Protein AF-A0A9N8ZPU9-F1 (afdb_monomer_lite)

Sequence (206 aa):
MKFFFENTLFAFLILYFRFIKPIKANIEKEVFTSNAVKISETLFKEISEWGEQGGLLTLTPPYTIKRYDRIVPFKHVDELSQDKTGEKEKWYILDDLEEGKTYETRVSYAATSPTTFMLEIMGFEEAANIFEKRRSLEIPQSTLTYGVPRVAFKLVLTLALILGIGYYICVPMFYSSLQKLIKIAEKDKIDRDLNRELNRDKTRIE

Secondary structure (DSSP, 8-state):
-HHHHHHHHHHHHHHHHHH----PPEEEEEEEE-------HHHHHHHHH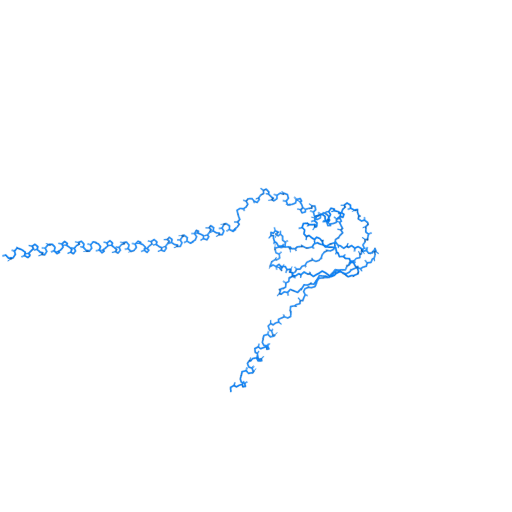HHHTTT-EEE-SS------S--PPPS-GGGGG--SSS-----EEE-SPPTT-EEEEEEEE--SS----------HHHHHHHHHHHHHHHTTTTTT-----HHHHHHHHHHHHHHHHHHHHHHHHHHHHHHHHHHHHHHHHHHHHHHHHHHHHHTTT-

Foldseek 3Di:
DVVVVVVVVVVVVVVVVVPPDPDPWDKDKDKDADADDPDDPVLVVVVVVVCVVPPAEEDEPPDDDDDDPDDDADPDPVCLPDDDDHCQDHHYHYPPHDHGDMHMDMDTDPDPDDGDDDDDDDDSVVVVVVVVVVVVVVVVPVVVPVPPPVVVVVVVVVVVVVVVVCCVPVVVVVVVVVVVVVVVVVVVVVVVVVVVVVVVVVVVVD

Organism: NCBI:txid1117310

Structure (mmCIF, N/CA/C/O backbone):
data_AF-A0A9N8ZPU9-F1
#
_entry.id   AF-A0A9N8ZPU9-F1
#
loop_
_atom_site.group_PDB
_atom_site.id
_atom_site.type_symbol
_atom_site.label_atom_id
_atom_site.label_alt_id
_atom_site.label_comp_id
_atom_site.label_asym_id
_atom_site.label_entity_id
_atom_site.label_seq_id
_atom_site.pdbx_PDB_ins_code
_atom_site.Cartn_x
_atom_site.Cartn_y
_atom_site.Cartn_z
_atom_site.occupancy
_atom_site.B_iso_or_equiv
_atom_site.auth_seq_id
_atom_site.auth_comp_id
_atom_site.auth_asym_id
_atom_site.auth_atom_id
_atom_site.pdbx_PDB_model_num
ATOM 1 N N . MET A 1 1 ? -24.338 -25.833 -40.180 1.00 52.72 1 MET A N 1
ATOM 2 C CA . MET A 1 1 ? -23.316 -24.930 -39.595 1.00 52.72 1 MET A CA 1
ATOM 3 C C . MET A 1 1 ? -23.710 -24.309 -38.255 1.00 52.72 1 MET A C 1
ATOM 5 O O . MET A 1 1 ? -22.829 -24.217 -37.417 1.00 52.72 1 MET A O 1
ATOM 9 N N . LYS A 1 2 ? -24.977 -23.937 -37.989 1.00 58.09 2 LYS A N 1
ATOM 10 C CA . LYS A 1 2 ? -25.377 -23.341 -36.690 1.00 58.09 2 LYS A CA 1
ATOM 11 C C . LYS A 1 2 ? -25.073 -24.214 -35.457 1.00 58.09 2 LYS A C 1
ATOM 13 O O . LYS A 1 2 ? -24.565 -23.704 -34.470 1.00 58.09 2 LYS A O 1
ATOM 18 N N . PHE A 1 3 ? -25.264 -25.531 -35.558 1.00 59.34 3 PHE A N 1
ATOM 19 C CA . PHE A 1 3 ? -25.081 -26.459 -34.431 1.00 59.34 3 PHE A CA 1
ATOM 20 C C . PHE A 1 3 ? -23.631 -26.559 -33.908 1.00 59.34 3 PHE A C 1
ATOM 22 O O . PHE A 1 3 ? -23.402 -26.836 -32.737 1.00 59.34 3 PHE A O 1
ATOM 29 N N . PHE A 1 4 ? -22.629 -26.299 -34.756 1.00 62.59 4 PHE A N 1
ATOM 30 C CA . PHE A 1 4 ? -21.222 -26.322 -34.333 1.00 62.59 4 PHE A CA 1
ATOM 31 C C . PHE A 1 4 ? -20.806 -25.057 -33.565 1.00 62.59 4 PHE A C 1
ATOM 33 O O . PHE A 1 4 ? -19.869 -25.113 -32.769 1.00 62.59 4 PHE A O 1
ATOM 40 N N . PHE A 1 5 ? -21.503 -23.936 -33.774 1.00 64.56 5 PHE A N 1
ATOM 41 C CA . PHE A 1 5 ? -21.175 -22.648 -33.155 1.00 64.56 5 PHE A CA 1
ATOM 42 C C . PHE A 1 5 ? -21.678 -22.550 -31.706 1.00 64.56 5 PHE A C 1
ATOM 44 O O . PHE A 1 5 ? -21.006 -21.989 -30.845 1.00 64.56 5 PHE A O 1
ATOM 51 N N . GLU A 1 6 ? -22.833 -23.149 -31.409 1.00 75.12 6 GLU A N 1
ATOM 52 C CA . GLU A 1 6 ? -23.410 -23.144 -30.056 1.00 75.12 6 GLU A CA 1
ATOM 53 C C . GLU A 1 6 ? -22.591 -24.009 -29.087 1.00 75.12 6 GLU A C 1
ATOM 55 O O . GLU A 1 6 ? -22.269 -23.579 -27.978 1.00 75.12 6 GLU A O 1
ATOM 60 N N . ASN A 1 7 ? -22.150 -25.187 -29.539 1.00 79.00 7 ASN A N 1
ATOM 61 C CA . ASN A 1 7 ? -21.349 -26.098 -28.719 1.00 79.00 7 ASN A CA 1
ATOM 62 C C . ASN A 1 7 ? -19.942 -25.558 -28.432 1.00 79.00 7 ASN A C 1
ATOM 64 O O . ASN A 1 7 ? -19.403 -25.786 -27.350 1.00 79.00 7 ASN A O 1
ATOM 68 N N . THR A 1 8 ? -19.349 -24.817 -29.373 1.00 81.31 8 THR A N 1
ATOM 69 C CA . THR A 1 8 ? -18.037 -24.190 -29.158 1.00 81.31 8 THR A CA 1
ATOM 70 C C . THR A 1 8 ? -18.125 -23.033 -28.168 1.00 81.31 8 THR A C 1
ATOM 72 O O . THR A 1 8 ? -17.319 -22.990 -27.241 1.00 81.31 8 THR A O 1
ATOM 75 N N . LEU A 1 9 ? -19.124 -22.148 -28.279 1.00 83.62 9 LEU A N 1
ATOM 76 C CA . LEU A 1 9 ? -19.329 -21.056 -27.318 1.00 83.62 9 LEU A CA 1
ATOM 77 C C . LEU A 1 9 ? -19.542 -21.586 -25.890 1.00 83.62 9 LEU A C 1
ATOM 79 O O . LEU A 1 9 ? -18.924 -21.095 -24.947 1.00 83.62 9 LEU A O 1
ATOM 83 N N . PHE A 1 10 ? -20.374 -22.619 -25.736 1.00 87.38 10 PHE A N 1
ATOM 84 C CA . PHE A 1 10 ? -20.637 -23.236 -24.437 1.00 87.38 10 PHE A CA 1
ATOM 85 C C . PHE A 1 10 ? -19.382 -23.891 -23.842 1.00 87.38 10 PHE A C 1
ATOM 87 O O . PHE A 1 10 ? -19.093 -23.710 -22.657 1.00 87.38 10 PHE A O 1
ATOM 94 N N . ALA A 1 11 ? -18.580 -24.577 -24.665 1.00 89.50 11 ALA A N 1
ATOM 95 C CA . ALA A 1 11 ? -17.300 -25.137 -24.236 1.00 89.50 11 ALA A CA 1
ATOM 96 C C . ALA A 1 11 ? -16.311 -24.046 -23.789 1.00 89.50 11 ALA A C 1
ATOM 98 O O . ALA A 1 11 ? -15.682 -24.197 -22.742 1.00 89.50 11 ALA A O 1
ATOM 99 N N . PHE A 1 12 ? -16.214 -22.928 -24.519 1.00 88.50 12 PHE A N 1
ATOM 100 C CA . PHE A 1 12 ? -15.395 -21.776 -24.121 1.00 88.50 12 PHE A CA 1
ATOM 101 C C . PHE A 1 12 ? -15.876 -21.144 -22.814 1.00 88.50 12 PHE A C 1
ATOM 103 O O . PHE A 1 12 ? -15.049 -20.808 -21.971 1.00 88.50 12 PHE A O 1
ATOM 110 N N . LEU A 1 13 ? -17.190 -21.024 -22.612 1.00 88.69 13 LEU A N 1
ATOM 111 C CA . LEU A 1 13 ? -17.772 -20.482 -21.385 1.00 88.69 13 LEU A CA 1
ATOM 112 C C . LEU A 1 13 ? -17.451 -21.373 -20.172 1.00 88.69 13 LEU A C 1
ATOM 114 O O . LEU A 1 13 ? -16.999 -20.877 -19.142 1.00 88.69 13 LEU A O 1
ATOM 118 N N . ILE A 1 14 ? -17.611 -22.695 -20.304 1.00 88.12 14 ILE A N 1
ATOM 119 C CA . ILE A 1 14 ? -17.236 -23.661 -19.258 1.00 88.12 14 ILE A CA 1
ATOM 120 C C . ILE A 1 14 ? -15.735 -23.587 -18.965 1.00 88.12 14 ILE A C 1
ATOM 122 O O . ILE A 1 14 ? -15.333 -23.594 -17.799 1.00 88.12 14 ILE A O 1
ATOM 126 N N . LEU A 1 15 ? -14.902 -23.511 -20.007 1.00 87.56 15 LEU A N 1
ATOM 127 C CA . LEU A 1 15 ? -13.454 -23.395 -19.856 1.00 87.56 15 LEU A CA 1
ATOM 128 C C . LEU A 1 15 ? -13.088 -22.090 -19.129 1.00 87.56 15 LEU A C 1
ATOM 130 O O . LEU A 1 15 ? -12.295 -22.119 -18.194 1.00 87.56 15 LEU A O 1
ATOM 134 N N . TYR A 1 16 ? -13.722 -20.973 -19.495 1.00 85.00 16 TYR A N 1
ATOM 135 C CA . TYR A 1 16 ? -13.557 -19.669 -18.853 1.00 85.00 16 TYR A CA 1
ATOM 136 C C . TYR A 1 16 ? -13.915 -19.720 -17.363 1.00 85.00 16 TYR A C 1
ATOM 138 O O . TYR A 1 16 ? -13.091 -19.342 -16.533 1.00 85.00 16 TYR A O 1
ATOM 146 N N . PHE A 1 17 ? -15.072 -20.285 -16.996 1.00 83.38 17 PHE A N 1
ATOM 147 C CA . PHE A 1 17 ? -15.458 -20.446 -15.589 1.00 83.38 17 PHE A CA 1
ATOM 148 C C . PHE A 1 17 ? -14.511 -21.361 -14.803 1.00 83.38 17 PHE A C 1
ATOM 150 O O . PHE A 1 17 ? -14.292 -21.120 -13.618 1.00 83.38 17 PHE A O 1
ATOM 157 N N . ARG A 1 18 ? -13.884 -22.361 -15.441 1.00 82.44 18 ARG A N 1
ATOM 158 C CA . ARG A 1 18 ? -12.837 -23.178 -14.796 1.00 82.44 18 ARG A CA 1
ATOM 159 C C . ARG A 1 18 ? -11.553 -22.399 -14.502 1.00 82.44 18 ARG A C 1
ATOM 161 O O . ARG A 1 18 ? -10.827 -22.781 -13.586 1.00 82.44 18 ARG A O 1
ATOM 168 N N . PHE A 1 19 ? -11.274 -21.325 -15.242 1.00 77.88 19 PHE A N 1
ATOM 169 C CA . PHE A 1 19 ? -10.133 -20.442 -14.977 1.00 77.88 19 PHE A CA 1
ATOM 170 C C . PHE A 1 19 ? -10.432 -19.353 -13.943 1.00 77.88 19 PHE A C 1
ATOM 172 O O . PHE A 1 19 ? -9.492 -18.822 -13.348 1.00 77.88 19 PHE A O 1
ATOM 179 N N . ILE A 1 20 ? -11.706 -19.056 -13.665 1.00 77.62 20 ILE A N 1
ATOM 180 C CA . ILE A 1 20 ? -12.089 -18.194 -12.543 1.00 77.62 20 ILE A CA 1
ATOM 181 C C . ILE A 1 20 ? -11.906 -18.992 -11.251 1.00 77.62 20 ILE A C 1
ATOM 183 O O . ILE A 1 20 ? -12.819 -19.649 -10.753 1.00 77.62 20 ILE A O 1
ATOM 187 N N . LYS A 1 21 ? -10.700 -18.943 -10.683 1.00 71.50 21 LYS A N 1
ATOM 188 C CA . LYS A 1 21 ? -10.506 -19.396 -9.306 1.00 71.50 21 LYS A CA 1
ATOM 189 C C . LYS A 1 21 ? -11.290 -18.450 -8.391 1.00 71.50 21 LYS A C 1
ATOM 191 O O . LYS A 1 21 ? -11.101 -17.239 -8.515 1.00 71.50 21 LYS A O 1
ATOM 196 N N . PRO A 1 22 ? -12.147 -18.955 -7.484 1.00 67.81 22 PRO A N 1
ATOM 197 C CA . PRO A 1 22 ? -12.789 -18.100 -6.501 1.00 67.81 22 PRO A CA 1
ATOM 198 C C . PRO A 1 22 ? -11.690 -17.417 -5.690 1.00 67.81 22 PRO A C 1
ATOM 200 O O . PRO A 1 22 ? -10.909 -18.075 -4.998 1.00 67.81 22 PRO A O 1
ATOM 203 N N . ILE A 1 23 ? -11.597 -16.096 -5.821 1.00 66.12 23 ILE A N 1
ATOM 204 C CA . ILE A 1 23 ? -10.687 -15.308 -5.005 1.00 66.12 23 ILE A CA 1
ATOM 205 C C . ILE A 1 23 ? -11.358 -15.214 -3.641 1.00 66.12 23 ILE A C 1
ATOM 207 O O . ILE A 1 23 ? -12.432 -14.625 -3.510 1.00 66.12 23 ILE A O 1
ATOM 211 N N . LYS A 1 24 ? -10.775 -15.868 -2.632 1.00 66.31 24 LYS A N 1
ATOM 212 C CA . LYS A 1 24 ? -11.247 -15.703 -1.259 1.00 66.31 24 LYS A CA 1
ATOM 213 C C . LYS A 1 24 ? -11.080 -14.231 -0.897 1.00 66.31 24 LYS A C 1
ATOM 215 O O . LYS A 1 24 ? -9.996 -13.681 -1.072 1.00 66.31 24 LYS A O 1
ATOM 220 N N . ALA A 1 25 ? -12.152 -13.605 -0.416 1.00 69.19 25 ALA A N 1
ATOM 221 C CA . ALA A 1 25 ? -12.027 -12.314 0.235 1.00 69.19 25 ALA A CA 1
ATOM 222 C C . ALA A 1 25 ? -11.066 -12.495 1.411 1.00 69.19 25 ALA A C 1
ATOM 224 O O . ALA A 1 25 ? -11.255 -13.397 2.232 1.00 69.19 25 ALA A O 1
ATOM 225 N N . ASN A 1 26 ? -10.025 -11.673 1.460 1.00 71.94 26 ASN A N 1
ATOM 226 C CA . ASN A 1 26 ? -9.135 -11.680 2.602 1.00 71.94 26 ASN A CA 1
ATOM 227 C C . ASN A 1 26 ? -9.860 -10.944 3.727 1.00 71.94 26 ASN A C 1
ATOM 229 O O . ASN A 1 26 ? -10.263 -9.786 3.575 1.00 71.94 26 ASN A O 1
ATOM 233 N N . ILE A 1 27 ? -10.101 -11.679 4.807 1.00 82.38 27 ILE A N 1
ATOM 234 C CA . ILE A 1 27 ? -10.764 -11.200 6.010 1.00 82.38 27 ILE A CA 1
ATOM 235 C C . ILE A 1 27 ? -9.798 -11.455 7.153 1.00 82.38 27 ILE A C 1
ATOM 237 O O . ILE A 1 27 ? -9.390 -12.597 7.366 1.00 82.38 27 ILE A O 1
ATOM 241 N N . GLU A 1 28 ? -9.475 -10.400 7.883 1.00 84.94 28 GLU A N 1
ATOM 242 C CA . GLU A 1 28 ? -8.788 -10.497 9.162 1.00 84.94 28 GLU A CA 1
ATOM 243 C C . GLU A 1 28 ? -9.748 -10.064 10.256 1.00 84.94 28 GLU A C 1
ATOM 245 O O . GLU A 1 28 ? -10.614 -9.199 10.064 1.00 84.94 28 GLU A O 1
ATOM 250 N N . LYS A 1 29 ? -9.635 -10.748 11.384 1.00 91.06 29 LYS A N 1
ATOM 251 C CA . LYS A 1 29 ? -10.535 -10.609 12.511 1.00 91.06 29 LYS A CA 1
ATOM 252 C C . LYS A 1 29 ? -9.704 -10.622 13.775 1.00 91.06 29 LYS A C 1
ATOM 254 O O . LYS A 1 29 ? -8.945 -11.563 13.993 1.00 91.06 29 LYS A O 1
ATOM 259 N N . GLU A 1 30 ? -9.972 -9.653 14.632 1.00 91.38 30 GLU A N 1
ATOM 260 C CA . GLU A 1 30 ? -9.407 -9.582 15.967 1.00 91.38 30 GLU A CA 1
ATOM 261 C C . GLU A 1 30 ? -10.528 -9.367 16.984 1.00 91.38 30 GLU A C 1
ATOM 263 O O . GLU A 1 30 ? -11.489 -8.632 16.739 1.00 91.38 30 GLU A O 1
ATOM 268 N N . VAL A 1 31 ? -10.444 -10.076 18.106 1.00 93.50 31 VAL A N 1
ATOM 269 C CA . VAL A 1 31 ? -11.403 -9.980 19.208 1.00 93.50 31 VAL A CA 1
ATOM 270 C C . VAL A 1 31 ? -10.626 -9.539 20.429 1.00 93.50 31 VAL A C 1
ATOM 272 O O . VAL A 1 31 ? -9.659 -10.194 20.810 1.00 93.50 31 VAL A O 1
ATOM 275 N N . PHE A 1 32 ? -11.062 -8.452 21.048 1.00 92.88 32 PHE A N 1
ATOM 276 C CA . PHE A 1 32 ? -10.376 -7.848 22.181 1.00 92.88 32 PHE A CA 1
ATOM 277 C C . PHE A 1 32 ? -11.387 -7.447 23.251 1.00 92.88 32 PHE A C 1
ATOM 279 O O . PHE A 1 32 ? -12.573 -7.256 22.977 1.00 92.88 32 PHE A O 1
ATOM 286 N N . THR A 1 33 ? -10.926 -7.346 24.493 1.00 93.31 33 THR A N 1
ATOM 287 C CA . THR A 1 33 ? -11.750 -6.868 25.609 1.00 93.31 33 THR A CA 1
ATOM 288 C C . THR A 1 33 ? -11.298 -5.467 25.974 1.00 93.31 33 THR A C 1
ATOM 290 O O . THR A 1 33 ? -10.106 -5.241 26.173 1.00 93.31 33 THR A O 1
ATOM 293 N N . SER A 1 34 ? -12.241 -4.529 26.029 1.00 91.00 34 SER A N 1
ATOM 294 C CA . SER A 1 34 ? -11.946 -3.144 26.375 1.00 91.00 34 SER A CA 1
ATOM 295 C C . SER A 1 34 ? -11.532 -3.046 27.836 1.00 91.00 34 SER A C 1
ATOM 297 O O . SER A 1 34 ? -12.273 -3.445 28.739 1.00 91.00 34 SER A O 1
ATOM 299 N N . ASN A 1 35 ? -10.353 -2.477 28.055 1.00 87.06 35 ASN A N 1
ATOM 300 C CA . ASN A 1 35 ? -9.932 -1.978 29.349 1.00 87.06 35 ASN A CA 1
ATOM 301 C C . ASN A 1 35 ? -10.053 -0.455 29.272 1.00 87.06 35 ASN A C 1
ATOM 303 O O . ASN A 1 35 ? -9.181 0.203 28.703 1.00 87.06 35 ASN A O 1
ATOM 307 N N . ALA A 1 36 ? -11.189 0.087 29.719 1.00 73.38 36 ALA A N 1
ATOM 308 C CA . ALA A 1 36 ? -11.498 1.505 29.577 1.00 73.38 36 ALA A CA 1
ATOM 309 C C . ALA A 1 36 ? -10.632 2.319 30.545 1.00 73.38 36 ALA A C 1
ATOM 311 O O . ALA A 1 36 ? -11.038 2.684 31.646 1.00 73.38 36 ALA A O 1
ATOM 312 N N . VAL A 1 37 ? -9.402 2.599 30.133 1.00 77.12 37 VAL A N 1
ATOM 313 C CA . VAL A 1 37 ? -8.528 3.520 30.847 1.00 77.12 37 VAL A CA 1
ATOM 314 C C . VAL A 1 37 ? -8.936 4.932 30.447 1.00 77.12 37 VAL A C 1
ATOM 316 O O . VAL A 1 37 ? -9.002 5.253 29.262 1.00 77.12 37 VAL A O 1
ATOM 319 N N . LYS A 1 38 ? -9.217 5.794 31.430 1.00 77.38 38 LYS A N 1
ATOM 320 C CA . LYS A 1 38 ? -9.416 7.224 31.167 1.00 77.38 38 LYS A CA 1
ATOM 321 C C . LYS A 1 38 ? -8.120 7.801 30.607 1.00 77.38 38 LYS A C 1
ATOM 323 O O . LYS A 1 38 ? -7.139 7.942 31.332 1.00 77.38 38 LYS A O 1
ATOM 328 N N . ILE A 1 39 ? -8.133 8.127 29.323 1.00 80.88 39 ILE A N 1
ATOM 329 C CA . ILE A 1 39 ? -7.003 8.753 28.640 1.00 80.88 39 ILE A CA 1
ATOM 330 C C . ILE A 1 39 ? -6.996 10.241 28.989 1.00 80.88 39 ILE A C 1
ATOM 332 O O . ILE A 1 39 ? -8.047 10.880 29.060 1.00 80.88 39 ILE A O 1
ATOM 336 N N . SER A 1 40 ? -5.807 10.799 29.219 1.00 83.19 40 SER A N 1
ATOM 337 C CA . SER A 1 40 ? -5.654 12.246 29.373 1.00 83.19 40 SER A CA 1
ATOM 338 C C . SER A 1 40 ? -6.068 12.953 28.080 1.00 83.19 40 SER A C 1
ATOM 340 O O . SER A 1 40 ? -5.600 12.581 27.003 1.00 83.19 40 SER A O 1
ATOM 342 N N . GLU A 1 41 ? -6.865 14.019 28.178 1.00 84.00 41 GLU A N 1
ATOM 343 C CA . GLU A 1 41 ? -7.248 14.854 27.025 1.00 84.00 41 GLU A CA 1
ATOM 344 C C . GLU A 1 41 ? -6.026 15.337 26.226 1.00 84.00 41 GLU A C 1
ATOM 346 O O . GLU A 1 41 ? -6.087 15.481 25.007 1.00 84.00 41 GLU A O 1
ATOM 351 N N . THR A 1 42 ? -4.886 15.529 26.898 1.00 85.06 42 THR A N 1
ATOM 352 C CA . THR A 1 42 ? -3.624 15.930 26.263 1.00 85.06 42 THR A CA 1
ATOM 353 C C . THR A 1 42 ? -3.085 14.870 25.303 1.00 85.06 42 THR A C 1
ATOM 355 O O . THR A 1 42 ? -2.705 15.214 24.189 1.00 85.06 42 THR A O 1
ATOM 358 N N . LEU A 1 43 ? -3.097 13.592 25.703 1.00 80.88 43 LEU A N 1
ATOM 359 C CA . LEU A 1 43 ? -2.632 12.471 24.875 1.00 80.88 43 LEU A CA 1
ATOM 360 C C . LEU A 1 43 ? -3.558 12.255 23.681 1.00 80.88 43 LEU A C 1
ATOM 362 O O . LEU A 1 43 ? -3.103 12.027 22.564 1.00 80.88 43 LEU A O 1
ATOM 366 N N . PHE A 1 44 ? -4.867 12.373 23.909 1.00 82.44 44 PHE A N 1
ATOM 367 C CA . PHE A 1 44 ? -5.844 12.291 22.831 1.00 82.44 44 PHE A CA 1
ATOM 368 C C . PHE A 1 44 ? -5.643 13.409 21.798 1.00 82.44 44 PHE A C 1
ATOM 370 O O . PHE A 1 44 ? -5.654 13.154 20.591 1.00 82.44 44 PHE A O 1
ATOM 377 N N . LYS A 1 45 ? -5.411 14.647 22.253 1.00 83.44 45 LYS A N 1
ATOM 378 C CA . LYS A 1 45 ? -5.141 15.784 21.365 1.00 83.44 45 LYS A CA 1
ATOM 379 C C . LYS A 1 45 ? -3.847 15.594 20.575 1.00 83.44 45 LYS A C 1
ATOM 381 O O . LYS A 1 45 ? -3.828 15.836 19.378 1.00 83.44 45 LYS A O 1
ATOM 386 N N . GLU A 1 46 ? -2.796 15.103 21.219 1.00 82.06 46 GLU A N 1
ATOM 387 C CA . GLU A 1 46 ? -1.513 14.843 20.565 1.00 82.06 46 GLU A CA 1
ATOM 388 C C . GLU A 1 46 ? -1.632 13.768 19.468 1.00 82.06 46 GLU A C 1
ATOM 390 O O . GLU A 1 46 ? -1.208 13.991 18.334 1.00 82.06 46 GLU A O 1
ATOM 395 N N . ILE A 1 47 ? -2.307 12.651 19.751 1.00 79.12 47 ILE A N 1
ATOM 396 C CA . ILE A 1 47 ? -2.519 11.574 18.770 1.00 79.12 47 ILE A CA 1
ATOM 397 C C . ILE A 1 47 ? -3.461 12.008 17.640 1.00 79.12 47 ILE A C 1
ATOM 399 O O . ILE A 1 47 ? -3.244 11.652 16.479 1.00 79.12 47 ILE A O 1
ATOM 403 N N . SER A 1 48 ? -4.501 12.786 17.948 1.00 77.88 48 SER A N 1
ATOM 404 C CA . SER A 1 48 ? -5.412 13.304 16.918 1.00 77.88 48 SER A CA 1
ATOM 405 C C . SER A 1 48 ? -4.722 14.306 15.991 1.00 77.88 48 SER A C 1
ATOM 407 O O . SER A 1 48 ? -4.893 14.195 14.779 1.00 77.88 48 SER A O 1
ATOM 409 N N . GLU A 1 49 ? -3.871 15.195 16.515 1.00 79.88 49 GLU A N 1
ATOM 410 C CA . GLU A 1 49 ? -3.047 16.111 15.710 1.00 79.88 49 GLU A CA 1
ATOM 411 C C . GLU A 1 49 ? -2.091 15.353 14.774 1.00 79.88 49 GLU A C 1
ATOM 413 O O . GLU A 1 49 ? -1.932 15.731 13.612 1.00 79.88 49 GLU A O 1
ATOM 418 N N . TRP A 1 50 ? -1.494 14.245 15.228 1.00 71.25 50 TRP A N 1
ATOM 419 C CA . TRP A 1 50 ? -0.686 13.376 14.356 1.00 71.25 50 TRP A CA 1
ATOM 420 C C . TRP A 1 50 ? -1.525 12.748 13.248 1.00 71.25 50 TRP A C 1
ATOM 422 O O . TRP A 1 50 ? -1.096 12.615 12.100 1.00 71.25 50 TRP A O 1
ATOM 432 N N . GLY A 1 51 ? -2.754 12.399 13.602 1.00 64.12 51 GLY A N 1
ATOM 433 C CA . GLY A 1 51 ? -3.745 11.854 12.710 1.00 64.12 51 GLY A CA 1
ATOM 434 C C . GLY A 1 51 ? -4.246 12.805 11.629 1.00 64.12 51 GLY A C 1
ATOM 435 O O . GLY A 1 51 ? -4.620 12.334 10.556 1.00 64.12 51 GLY A O 1
ATOM 436 N N . GLU A 1 52 ? -4.236 14.121 11.846 1.00 59.12 52 GLU A N 1
ATOM 437 C CA . GLU A 1 52 ? -4.726 15.103 10.865 1.00 59.12 52 GLU A CA 1
ATOM 438 C C . GLU A 1 52 ? -3.879 15.160 9.587 1.00 59.12 52 GLU A C 1
ATOM 440 O O . GLU A 1 52 ? -4.400 15.495 8.523 1.00 59.12 52 GLU A O 1
ATOM 445 N N . GLN A 1 53 ? -2.612 14.735 9.634 1.00 60.31 53 GLN A N 1
ATOM 446 C CA . GLN A 1 53 ? -1.791 14.607 8.424 1.00 60.31 53 GLN A CA 1
ATOM 447 C C . GLN A 1 53 ? -2.258 13.461 7.501 1.00 60.31 53 GLN A C 1
ATOM 449 O O . GLN A 1 53 ? -1.924 13.463 6.317 1.00 60.31 53 GLN A O 1
ATOM 454 N N . GLY A 1 54 ? -3.067 12.517 8.009 1.00 59.59 54 GLY A N 1
ATOM 455 C CA . GLY A 1 54 ? -3.618 11.374 7.265 1.00 59.59 54 GLY A CA 1
ATOM 456 C C . GLY A 1 54 ? -5.135 11.160 7.394 1.00 59.59 54 GLY A C 1
ATOM 457 O O . GLY A 1 54 ? -5.651 10.182 6.856 1.00 59.59 54 GLY A O 1
ATOM 458 N N . GLY A 1 55 ? -5.856 12.045 8.090 1.00 64.00 55 GLY A N 1
ATOM 459 C CA . GLY A 1 55 ? -7.295 11.933 8.345 1.00 64.00 55 GLY A CA 1
ATOM 460 C C . GLY A 1 55 ? -7.672 10.740 9.227 1.00 64.00 55 GLY A C 1
ATOM 461 O O . GLY A 1 55 ? -8.394 9.849 8.774 1.00 64.00 55 GLY A O 1
ATOM 462 N N . LEU A 1 56 ? -7.193 10.710 10.476 1.00 77.75 56 LEU A N 1
ATOM 463 C CA . LEU A 1 56 ? -7.575 9.689 11.460 1.00 77.75 56 LEU A CA 1
ATOM 464 C C . LEU A 1 56 ? -9.101 9.592 11.584 1.00 77.75 56 LEU A C 1
ATOM 466 O O . LEU A 1 56 ? -9.794 10.596 11.755 1.00 77.75 56 LEU A O 1
ATOM 470 N N . LEU A 1 57 ? -9.630 8.373 11.516 1.00 84.62 57 LEU A N 1
ATOM 471 C CA . LEU A 1 57 ? -11.064 8.135 11.636 1.00 84.62 57 LEU A CA 1
ATOM 472 C C . LEU A 1 57 ? -11.382 7.474 12.970 1.00 84.62 57 LEU A C 1
ATOM 474 O O . LEU A 1 57 ? -10.769 6.476 13.344 1.00 84.62 57 LEU A O 1
ATOM 478 N N . THR A 1 58 ? -12.408 7.990 13.636 1.00 85.62 58 THR A N 1
ATOM 479 C CA . THR A 1 58 ? -12.975 7.363 14.827 1.00 85.62 58 THR A CA 1
ATOM 480 C C . THR A 1 58 ? -13.982 6.280 14.433 1.00 85.62 58 THR A C 1
ATOM 482 O O . THR A 1 58 ? -14.812 6.471 13.531 1.00 85.62 58 THR A O 1
ATOM 485 N N . LEU A 1 59 ? -13.897 5.131 15.097 1.00 87.06 59 LEU A N 1
ATOM 486 C CA . LEU A 1 59 ? -14.831 4.017 15.024 1.00 87.06 59 LEU A CA 1
ATOM 487 C C . LEU A 1 59 ? -15.553 3.918 16.366 1.00 87.06 59 LEU A C 1
ATOM 489 O O . LEU A 1 59 ? -14.922 3.670 17.391 1.00 87.06 59 LEU A O 1
ATOM 493 N N . THR A 1 60 ? -16.873 4.086 16.345 1.00 87.38 60 THR A N 1
ATOM 494 C CA . THR A 1 60 ? -17.717 3.968 17.536 1.00 87.38 60 THR A CA 1
ATOM 495 C C . THR A 1 60 ? -18.541 2.670 17.488 1.00 87.38 60 THR A C 1
ATOM 497 O O . THR A 1 60 ? -19.055 2.289 16.424 1.00 87.38 60 THR A O 1
ATOM 500 N N . PRO A 1 61 ? -18.650 1.924 18.600 1.00 84.19 61 PRO A N 1
ATOM 501 C CA . PRO A 1 61 ? -19.545 0.776 18.711 1.00 84.19 61 PRO A CA 1
ATOM 502 C C . PRO A 1 61 ? -21.026 1.217 18.682 1.00 84.19 61 PRO A C 1
ATOM 504 O O . PRO A 1 61 ? -21.326 2.398 18.846 1.00 84.19 61 PRO A O 1
ATOM 507 N N . PRO A 1 62 ? -21.990 0.296 18.461 1.00 74.81 62 PRO A N 1
ATOM 508 C CA . PRO A 1 62 ? -21.836 -1.158 18.327 1.00 74.81 62 PRO A CA 1
ATOM 509 C C . PRO A 1 62 ? -21.360 -1.621 16.942 1.00 74.81 62 PRO A C 1
ATOM 511 O O . PRO A 1 62 ? -20.890 -2.749 16.805 1.00 74.81 62 PRO A O 1
ATOM 514 N N . TYR A 1 63 ? -21.471 -0.777 15.913 1.00 74.56 63 TYR A N 1
ATOM 515 C CA . TYR A 1 63 ? -20.997 -1.086 14.564 1.00 74.56 63 TYR A CA 1
ATOM 516 C C . TYR A 1 63 ? -20.711 0.195 13.778 1.00 74.56 63 TYR A C 1
ATOM 518 O O . TYR A 1 63 ? -21.626 0.923 13.401 1.00 74.56 63 TYR A O 1
ATOM 526 N N . THR A 1 64 ? -19.438 0.406 13.446 1.00 79.19 64 THR A N 1
ATOM 527 C CA . THR A 1 64 ? -19.009 1.391 12.451 1.00 79.19 64 THR A CA 1
ATOM 528 C C . THR A 1 64 ? -18.397 0.660 11.263 1.00 79.19 64 THR A C 1
ATOM 530 O O . THR A 1 64 ? -17.440 -0.095 11.412 1.00 79.19 64 THR A O 1
ATOM 533 N N . ILE A 1 65 ? -18.938 0.891 10.064 1.00 79.44 65 ILE A N 1
ATOM 534 C CA . ILE A 1 65 ? -18.392 0.346 8.817 1.00 79.44 65 ILE A CA 1
ATOM 535 C C . ILE A 1 65 ? -17.729 1.487 8.052 1.00 79.44 65 ILE A C 1
ATOM 537 O O . ILE A 1 65 ? -18.391 2.449 7.660 1.00 79.44 65 ILE A O 1
ATOM 541 N N . LYS A 1 66 ? -16.423 1.366 7.805 1.00 79.31 66 LYS A N 1
ATOM 542 C CA . LYS A 1 66 ? -15.688 2.261 6.906 1.00 79.31 66 LYS A CA 1
ATOM 543 C C . LYS A 1 66 ? -15.353 1.518 5.621 1.00 79.31 66 LYS A C 1
ATOM 545 O O . LYS A 1 66 ? -14.777 0.433 5.648 1.00 79.31 66 LYS A O 1
ATOM 550 N N . ARG A 1 67 ? -15.748 2.104 4.490 1.00 74.81 67 ARG A N 1
ATOM 551 C CA . ARG A 1 67 ? -15.477 1.565 3.158 1.00 74.81 67 ARG A CA 1
ATOM 552 C C . ARG A 1 67 ? -14.383 2.389 2.502 1.00 74.81 67 ARG A C 1
ATOM 554 O O . ARG A 1 67 ? -14.489 3.608 2.439 1.00 74.81 67 ARG A O 1
ATOM 561 N N . TYR A 1 68 ? -13.369 1.702 1.994 1.00 68.19 68 TYR A N 1
ATOM 562 C CA . TYR A 1 68 ? -12.311 2.312 1.203 1.00 68.19 68 TYR A CA 1
ATOM 563 C C . TYR A 1 68 ? -12.534 2.025 -0.270 1.00 68.19 68 TYR A C 1
ATOM 565 O O . TYR A 1 68 ? -12.757 0.876 -0.654 1.00 68.19 68 TYR A O 1
ATOM 573 N N . ASP A 1 69 ? -12.420 3.068 -1.088 1.00 58.78 69 ASP A N 1
ATOM 574 C CA . ASP A 1 69 ? -12.535 2.943 -2.541 1.00 58.78 69 ASP A CA 1
ATOM 575 C C . ASP A 1 69 ? -11.288 2.298 -3.158 1.00 58.78 69 ASP A C 1
ATOM 577 O O . ASP A 1 69 ? -11.353 1.729 -4.248 1.00 58.78 69 ASP A O 1
ATOM 581 N N . ARG A 1 70 ? -10.141 2.353 -2.462 1.00 60.56 70 ARG A N 1
ATOM 582 C CA . ARG A 1 70 ? -8.879 1.804 -2.961 1.00 60.56 70 ARG A CA 1
ATOM 583 C C . ARG A 1 70 ? -7.941 1.386 -1.831 1.00 60.56 70 ARG A C 1
ATOM 585 O O . ARG A 1 70 ? -7.537 2.219 -1.027 1.00 60.56 70 ARG A O 1
ATOM 592 N N . ILE A 1 71 ? -7.541 0.115 -1.825 1.00 60.56 71 ILE A N 1
ATOM 593 C CA . ILE A 1 71 ? -6.387 -0.381 -1.061 1.00 60.56 71 ILE A CA 1
ATOM 594 C C . ILE A 1 71 ? -5.378 -0.897 -2.086 1.00 60.56 71 ILE A C 1
ATOM 596 O O . ILE A 1 71 ? -5.709 -1.733 -2.931 1.00 60.56 71 ILE A O 1
ATOM 600 N N . VAL A 1 72 ? -4.166 -0.342 -2.084 1.00 57.97 72 VAL A N 1
ATOM 601 C CA . VAL A 1 72 ? -3.118 -0.752 -3.025 1.00 57.97 72 VAL A CA 1
ATOM 602 C C . VAL A 1 72 ? -2.456 -2.016 -2.469 1.00 57.97 72 VAL A C 1
ATOM 604 O O . VAL A 1 72 ? -1.884 -1.954 -1.385 1.00 57.97 72 VAL A O 1
ATOM 607 N N . PRO A 1 73 ? -2.543 -3.169 -3.157 1.00 56.19 73 PRO A N 1
ATOM 608 C CA . PRO A 1 73 ? -1.955 -4.407 -2.661 1.00 56.19 73 PRO A CA 1
ATOM 609 C C . PRO A 1 73 ? -0.422 -4.339 -2.666 1.00 56.19 73 PRO A C 1
ATOM 611 O O . PRO A 1 73 ? 0.176 -3.787 -3.594 1.00 56.19 73 PRO A O 1
ATOM 614 N N . PHE A 1 74 ? 0.209 -4.941 -1.655 1.00 54.84 74 PHE A N 1
ATOM 615 C CA . PHE A 1 74 ? 1.659 -5.140 -1.607 1.00 54.84 74 PHE A CA 1
ATOM 616 C C . PHE A 1 74 ? 2.100 -6.082 -2.734 1.00 54.84 74 PHE A C 1
ATOM 618 O O . PHE A 1 74 ? 1.465 -7.117 -2.953 1.00 54.84 74 PHE A O 1
ATOM 625 N N . LYS A 1 75 ? 3.181 -5.751 -3.454 1.00 55.56 75 LYS A N 1
ATOM 626 C CA . LYS A 1 75 ? 3.733 -6.650 -4.482 1.00 55.56 75 LYS A CA 1
ATOM 627 C C . LYS A 1 75 ? 4.751 -7.623 -3.897 1.00 55.56 75 LYS A C 1
ATOM 629 O O . LYS A 1 75 ? 4.826 -8.755 -4.371 1.00 55.56 75 LYS A O 1
ATOM 634 N N . HIS A 1 76 ? 5.482 -7.217 -2.857 1.00 57.66 76 HIS A N 1
ATOM 635 C CA . HIS A 1 76 ? 6.484 -8.046 -2.183 1.00 57.66 76 HIS A CA 1
ATOM 636 C C . HIS A 1 76 ? 6.495 -7.827 -0.663 1.00 57.66 76 HIS A C 1
ATOM 638 O O . HIS A 1 76 ? 6.248 -6.722 -0.191 1.00 57.66 76 HIS A O 1
ATOM 644 N N . VAL A 1 77 ? 6.816 -8.878 0.104 1.00 55.38 77 VAL A N 1
ATOM 645 C CA . VAL A 1 77 ? 6.901 -8.839 1.582 1.00 55.38 77 VAL A CA 1
ATOM 646 C C . VAL A 1 77 ? 7.969 -7.843 2.050 1.00 55.38 77 VAL A C 1
ATOM 648 O O . VAL A 1 77 ? 7.755 -7.100 3.000 1.00 55.38 77 VAL A O 1
ATOM 651 N N . ASP A 1 78 ? 9.077 -7.729 1.320 1.00 55.69 78 ASP A N 1
ATOM 652 C CA . ASP A 1 78 ? 10.174 -6.812 1.660 1.00 55.69 78 ASP A CA 1
ATOM 653 C C . ASP A 1 78 ? 9.783 -5.323 1.528 1.00 55.69 78 ASP A C 1
ATOM 655 O O . ASP A 1 78 ? 10.442 -4.441 2.085 1.00 55.69 78 ASP A O 1
ATOM 659 N N . GLU A 1 79 ? 8.672 -5.023 0.841 1.00 53.75 79 GLU A N 1
ATOM 660 C CA . GLU A 1 79 ? 8.126 -3.667 0.715 1.00 53.75 79 GLU A CA 1
ATOM 661 C C . GLU A 1 79 ? 7.426 -3.182 1.994 1.00 53.75 79 GLU A C 1
ATOM 663 O O . GLU A 1 79 ? 7.093 -1.998 2.064 1.00 53.75 79 GLU A O 1
ATOM 668 N N . LEU A 1 80 ? 7.248 -4.025 3.020 1.00 54.84 80 LEU A N 1
ATOM 669 C CA . LEU A 1 80 ? 6.731 -3.620 4.338 1.00 54.84 80 LEU A CA 1
ATOM 670 C C . LEU A 1 80 ? 7.581 -2.519 5.004 1.00 54.84 80 LEU A C 1
ATOM 672 O O . LEU A 1 80 ? 7.076 -1.782 5.840 1.00 54.84 80 LEU A O 1
ATOM 676 N N . SER A 1 81 ? 8.853 -2.373 4.615 1.00 53.19 81 SER A N 1
ATOM 677 C CA . SER A 1 81 ? 9.836 -1.540 5.329 1.00 53.19 81 SER A CA 1
ATOM 678 C C . SER A 1 81 ? 10.228 -0.216 4.655 1.00 53.19 81 SER A C 1
ATOM 680 O O . SER A 1 81 ? 10.963 0.568 5.253 1.00 53.19 81 SER A O 1
ATOM 682 N N . GLN A 1 82 ? 9.780 0.069 3.425 1.00 48.50 82 GLN A N 1
ATOM 683 C CA . GLN A 1 82 ? 10.188 1.288 2.704 1.00 48.50 82 GLN A CA 1
ATOM 684 C C . GLN A 1 82 ? 9.008 2.180 2.341 1.00 48.50 82 GLN A C 1
ATOM 686 O O . GLN A 1 82 ? 8.258 1.906 1.401 1.00 48.50 82 GLN A O 1
ATOM 691 N N . ASP A 1 83 ? 8.882 3.276 3.077 1.00 56.44 83 ASP A N 1
ATOM 692 C CA . ASP A 1 83 ? 7.917 4.331 2.831 1.00 56.44 83 ASP A CA 1
ATOM 693 C C . ASP A 1 83 ? 8.452 5.326 1.797 1.00 56.44 83 ASP A C 1
ATOM 695 O O . ASP A 1 83 ? 9.413 6.047 2.065 1.00 56.44 83 ASP A O 1
ATOM 699 N N . LYS A 1 84 ? 7.855 5.315 0.598 1.00 48.91 84 LYS A N 1
ATOM 700 C CA . LYS A 1 84 ? 7.818 6.446 -0.342 1.00 48.91 84 LYS A CA 1
ATOM 701 C C . LYS A 1 84 ? 6.508 6.359 -1.131 1.00 48.91 84 LYS A C 1
ATOM 703 O O . LYS A 1 84 ? 6.439 5.718 -2.178 1.00 48.91 84 LYS A O 1
ATOM 708 N N . THR A 1 85 ? 5.475 7.021 -0.611 1.00 47.34 85 THR A N 1
ATOM 709 C CA . THR A 1 85 ? 4.286 7.486 -1.361 1.00 47.34 85 THR A CA 1
ATOM 710 C C . THR A 1 85 ? 3.157 6.476 -1.637 1.00 47.34 85 THR A C 1
ATOM 712 O O . THR A 1 85 ? 2.324 6.716 -2.508 1.00 47.34 85 THR A O 1
ATOM 715 N N . GLY A 1 86 ? 3.061 5.376 -0.891 1.00 47.84 86 GLY A N 1
ATOM 716 C CA . GLY A 1 86 ? 1.855 4.536 -0.878 1.00 47.84 86 GLY A CA 1
ATOM 717 C C . GLY A 1 86 ? 1.306 4.476 0.538 1.00 47.84 86 GLY A C 1
ATOM 718 O O . GLY A 1 86 ? 2.060 4.116 1.428 1.00 47.84 86 GLY A O 1
ATOM 719 N N . GLU A 1 87 ? 0.038 4.828 0.758 1.00 56.75 87 GLU A N 1
ATOM 720 C CA . GLU A 1 87 ? -0.637 4.671 2.057 1.00 56.75 87 GLU A CA 1
ATOM 721 C C . GLU A 1 87 ? -0.621 3.187 2.475 1.00 56.75 87 GLU A C 1
ATOM 723 O O . GLU A 1 87 ? -1.488 2.410 2.071 1.00 56.75 87 GLU A O 1
ATOM 728 N N . LYS A 1 88 ? 0.417 2.771 3.211 1.00 65.06 88 LYS A N 1
ATOM 729 C CA . LYS A 1 88 ? 0.659 1.371 3.606 1.00 65.06 88 LYS A CA 1
ATOM 730 C C . LYS A 1 88 ? -0.004 0.994 4.923 1.00 65.06 88 LYS A C 1
ATOM 732 O O . LYS A 1 88 ? -0.166 -0.188 5.202 1.00 65.06 88 LYS A O 1
ATOM 737 N N . GLU A 1 89 ? -0.406 1.984 5.701 1.00 76.50 89 GLU A N 1
ATOM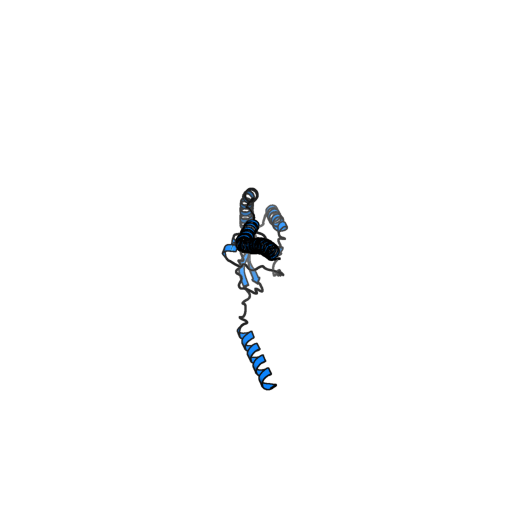 738 C CA . GLU A 1 89 ? -0.985 1.811 7.022 1.00 76.50 89 GLU A CA 1
ATOM 739 C C . GLU A 1 89 ? -2.091 2.845 7.216 1.00 76.50 89 GLU A C 1
ATOM 741 O O . GLU A 1 89 ? -2.004 3.967 6.710 1.00 76.50 89 GLU A O 1
ATOM 746 N N . LYS A 1 90 ? -3.152 2.449 7.919 1.00 81.00 90 LYS A N 1
ATOM 747 C CA . LYS A 1 90 ? -4.249 3.340 8.292 1.00 81.00 90 LYS A CA 1
ATOM 748 C C . LYS A 1 90 ? -4.514 3.187 9.773 1.00 81.00 90 LYS A C 1
ATOM 750 O O . LYS A 1 90 ? -4.676 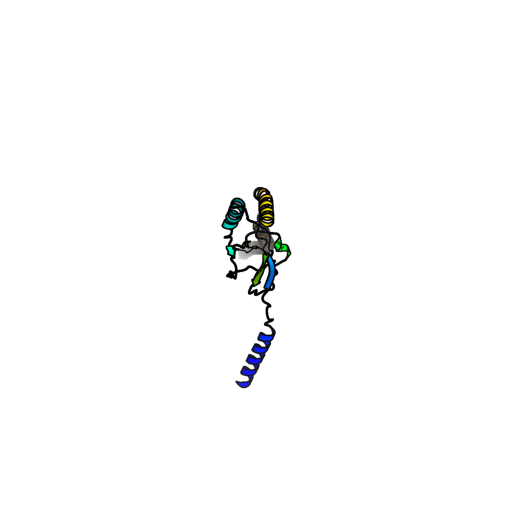2.072 10.259 1.00 81.00 90 LYS A O 1
ATOM 755 N N . TRP A 1 91 ? -4.587 4.322 10.444 1.00 85.62 91 TRP A N 1
ATOM 756 C CA . TRP A 1 91 ? -4.810 4.405 11.873 1.00 85.62 91 TRP A CA 1
ATOM 757 C C . TRP A 1 91 ? -6.253 4.806 12.156 1.00 85.62 91 TRP A C 1
ATOM 759 O O . TRP A 1 91 ? -6.821 5.663 11.472 1.00 85.62 91 TRP A O 1
ATOM 769 N N . TYR A 1 92 ? -6.832 4.178 13.173 1.00 87.94 92 TYR A N 1
ATOM 770 C CA . TYR A 1 92 ? -8.195 4.429 13.621 1.00 87.94 92 TYR A CA 1
ATOM 771 C C . TYR A 1 92 ? -8.205 4.573 15.131 1.00 87.94 92 TYR A C 1
ATOM 773 O O . TYR A 1 92 ? -7.485 3.854 15.822 1.00 87.94 92 TYR A O 1
ATOM 781 N N . ILE A 1 93 ? -9.059 5.460 15.632 1.00 89.50 93 ILE A N 1
ATOM 782 C CA . ILE A 1 93 ? -9.362 5.526 17.060 1.00 89.50 93 ILE A CA 1
ATOM 783 C C . ILE A 1 93 ? -10.615 4.705 17.312 1.00 89.50 93 ILE A C 1
ATOM 785 O O . ILE A 1 93 ? -11.628 4.894 16.642 1.00 89.50 93 ILE A O 1
ATOM 789 N N . LEU A 1 94 ? -10.546 3.806 18.286 1.00 89.81 94 LEU A N 1
ATOM 790 C CA . LEU A 1 94 ? -11.724 3.157 18.845 1.00 89.81 94 LEU A CA 1
ATOM 791 C C . LEU A 1 94 ? -12.190 4.005 20.027 1.00 89.81 94 LEU A C 1
ATOM 793 O O . LEU A 1 94 ? -11.430 4.187 20.976 1.00 89.81 94 LEU A O 1
ATOM 797 N N . ASP A 1 95 ? -13.402 4.540 19.944 1.00 88.44 95 ASP A N 1
ATOM 798 C CA . ASP A 1 95 ? -13.970 5.433 20.961 1.00 88.44 95 ASP A CA 1
ATOM 799 C C . ASP A 1 95 ? -15.268 4.851 21.533 1.00 88.44 95 ASP A C 1
ATOM 801 O O . ASP A 1 95 ? -15.803 3.881 20.991 1.00 88.44 95 ASP A O 1
ATOM 805 N N . ASP A 1 96 ? -15.758 5.416 22.636 1.00 89.00 96 ASP A N 1
ATOM 806 C CA . ASP A 1 96 ? -16.987 5.000 23.328 1.00 89.00 96 ASP A CA 1
ATOM 807 C C . ASP A 1 96 ? -17.019 3.501 23.709 1.00 89.00 96 ASP A C 1
ATOM 809 O O . ASP A 1 96 ? -18.071 2.855 23.741 1.00 89.00 96 ASP A O 1
ATOM 813 N N . LEU A 1 97 ? -15.855 2.913 24.007 1.00 90.50 97 LEU A N 1
ATOM 814 C CA . LEU A 1 97 ? -15.763 1.519 24.439 1.00 90.50 97 LEU A CA 1
ATOM 815 C C . LEU A 1 97 ? -16.139 1.374 25.919 1.00 90.50 97 LEU A C 1
ATOM 817 O O . LEU A 1 97 ? -15.444 1.856 26.810 1.00 90.50 97 LEU A O 1
ATOM 821 N N . GLU A 1 98 ? -17.193 0.614 26.202 1.00 90.69 98 GLU A N 1
ATOM 822 C CA . GLU A 1 98 ? -17.557 0.244 27.574 1.00 90.69 98 GLU A CA 1
ATOM 823 C C . GLU A 1 98 ? -16.543 -0.732 28.198 1.00 90.69 98 GLU A C 1
ATOM 825 O O . GLU A 1 98 ? -16.120 -1.699 27.555 1.00 90.69 98 GLU A O 1
ATOM 830 N N . GLU A 1 99 ? -16.184 -0.491 29.462 1.00 92.19 99 GLU A N 1
ATOM 831 C CA . GLU A 1 99 ? -15.226 -1.293 30.233 1.00 92.19 99 GLU A CA 1
ATOM 832 C C . GLU A 1 99 ? -15.677 -2.751 30.386 1.00 92.19 99 GLU A C 1
ATOM 834 O O . GLU A 1 99 ? -16.847 -3.038 30.650 1.00 92.19 99 GLU A O 1
ATOM 839 N N . GLY A 1 100 ? -14.746 -3.692 30.215 1.00 92.81 100 GLY A N 1
ATOM 840 C CA . GLY A 1 100 ? -14.996 -5.123 30.395 1.00 92.81 100 GLY A CA 1
ATOM 841 C C . GLY A 1 100 ? -15.836 -5.765 29.288 1.00 92.81 100 GLY A C 1
ATOM 842 O O . GLY A 1 100 ? -16.052 -6.978 29.320 1.00 92.81 100 GLY A O 1
ATOM 843 N N . LYS A 1 101 ? -16.293 -4.997 28.289 1.00 93.12 101 LYS A N 1
ATOM 844 C CA . LYS A 1 101 ? -16.980 -5.548 27.118 1.00 93.12 101 LYS A CA 1
ATOM 845 C C . LYS A 1 101 ? -15.994 -6.058 26.077 1.00 93.12 101 LYS A C 1
ATOM 847 O O . LYS A 1 101 ? -14.928 -5.486 25.855 1.00 93.12 101 LYS A O 1
ATOM 852 N N . THR A 1 102 ? -16.390 -7.136 25.412 1.00 93.56 102 THR A N 1
ATOM 853 C CA . THR A 1 102 ? -15.647 -7.725 24.299 1.00 93.56 102 THR A CA 1
ATOM 854 C C . THR A 1 102 ? -16.155 -7.165 22.979 1.00 93.56 102 THR A C 1
ATOM 856 O O . THR A 1 102 ? -17.357 -7.170 22.712 1.00 93.56 102 THR A O 1
ATOM 859 N N . TYR A 1 103 ? -15.224 -6.724 22.144 1.00 92.56 103 TYR A N 1
ATOM 860 C CA . TYR A 1 103 ? -15.478 -6.174 20.824 1.00 92.56 103 TYR A CA 1
ATOM 861 C C . TYR A 1 103 ? -14.783 -7.019 19.764 1.00 92.56 103 TYR A C 1
ATOM 863 O O . TYR A 1 103 ? -13.810 -7.728 20.025 1.00 92.56 103 TYR A O 1
ATOM 871 N N . GLU A 1 104 ? -15.309 -6.946 18.548 1.00 92.31 104 GLU A N 1
ATOM 872 C CA . GLU A 1 104 ? -14.759 -7.635 17.393 1.00 92.31 104 GLU A CA 1
ATOM 873 C C . GLU A 1 104 ? -14.504 -6.626 16.278 1.00 92.31 104 GLU A C 1
ATOM 875 O O . GLU A 1 104 ? -15.433 -5.983 15.784 1.00 92.31 104 GLU A O 1
ATOM 880 N N . THR A 1 105 ? -13.251 -6.545 15.846 1.00 90.25 105 THR A N 1
ATOM 881 C CA . THR A 1 105 ? -12.844 -5.734 14.703 1.00 90.25 105 THR A CA 1
ATOM 882 C C . THR A 1 105 ? -12.625 -6.647 13.507 1.00 90.25 105 THR A C 1
ATOM 884 O O . THR A 1 105 ? -11.960 -7.681 13.594 1.00 90.25 105 THR A O 1
ATOM 887 N N . ARG A 1 106 ? -13.216 -6.273 12.369 1.00 89.25 106 ARG A N 1
ATOM 888 C CA . ARG A 1 106 ? -13.063 -6.987 11.099 1.00 89.25 106 ARG A CA 1
ATOM 889 C C . ARG A 1 106 ? -12.564 -6.040 10.030 1.00 89.25 106 ARG A C 1
ATOM 891 O O . ARG A 1 106 ? -13.176 -5.000 9.789 1.00 89.25 106 ARG A O 1
ATOM 898 N N . VAL A 1 107 ? -11.536 -6.468 9.314 1.00 85.25 107 VAL A N 1
ATOM 899 C CA . VAL A 1 107 ? -11.114 -5.833 8.069 1.00 85.25 107 VAL A CA 1
ATOM 900 C C . VAL A 1 107 ? -11.371 -6.819 6.942 1.00 85.25 107 VAL A C 1
ATOM 902 O O . VAL A 1 107 ? -10.946 -7.971 6.983 1.00 85.25 107 VAL A O 1
ATOM 905 N N . SER A 1 108 ? -12.125 -6.372 5.941 1.00 82.56 108 SER A N 1
ATOM 906 C CA . SER A 1 108 ? -12.447 -7.169 4.760 1.00 82.56 108 SER A CA 1
ATOM 907 C C . SER A 1 108 ? -12.186 -6.350 3.509 1.00 82.56 108 SER A C 1
ATOM 909 O O . SER A 1 108 ? -12.565 -5.179 3.441 1.00 82.56 108 SER A O 1
ATOM 911 N N . TYR A 1 109 ? -11.543 -6.963 2.518 1.00 77.12 109 TYR A N 1
ATOM 912 C CA . TYR A 1 109 ? -11.246 -6.294 1.260 1.00 77.12 109 TYR A CA 1
ATOM 913 C C . TYR A 1 109 ? -11.555 -7.176 0.055 1.00 77.12 109 TYR A C 1
ATOM 915 O O . TYR A 1 109 ? -11.254 -8.374 0.024 1.00 77.12 109 TYR A O 1
ATOM 923 N N . ALA A 1 110 ? -12.131 -6.546 -0.969 1.00 69.81 110 ALA A N 1
ATOM 924 C CA . ALA A 1 110 ? -12.307 -7.142 -2.281 1.00 69.81 110 ALA A CA 1
ATOM 925 C C . ALA A 1 110 ? -10.964 -7.105 -3.022 1.00 69.81 110 ALA A C 1
ATOM 927 O O . ALA A 1 110 ? -10.677 -6.187 -3.789 1.00 69.81 110 ALA A O 1
ATOM 928 N N . ALA A 1 111 ? -10.111 -8.089 -2.752 1.00 65.12 111 ALA A N 1
ATOM 929 C CA . ALA A 1 111 ? -8.810 -8.175 -3.390 1.00 65.12 111 ALA A CA 1
ATOM 930 C C . ALA A 1 111 ? -8.933 -8.887 -4.747 1.00 65.12 111 ALA A C 1
ATOM 932 O O . ALA A 1 111 ? -9.481 -9.982 -4.831 1.00 65.12 111 ALA A O 1
ATOM 933 N N . THR A 1 112 ? -8.414 -8.284 -5.819 1.00 66.06 112 THR A N 1
ATOM 934 C CA . THR A 1 112 ? -8.239 -8.956 -7.124 1.00 66.06 112 THR A CA 1
ATOM 935 C C . THR A 1 112 ? -6.973 -9.818 -7.167 1.00 66.06 112 THR A C 1
ATOM 937 O O . THR A 1 112 ? -6.794 -10.623 -8.079 1.00 66.06 112 THR A O 1
ATOM 940 N N . SER A 1 113 ? -6.109 -9.674 -6.162 1.00 61.72 113 SER A N 1
ATOM 941 C CA . SER A 1 113 ? -4.891 -10.447 -5.932 1.00 61.72 113 SER A CA 1
ATOM 942 C C . SER A 1 113 ? -4.797 -10.839 -4.453 1.00 61.72 113 SER A C 1
ATOM 944 O O . SER A 1 113 ? -5.273 -10.079 -3.614 1.00 61.72 113 SER A O 1
ATOM 946 N N . PRO A 1 114 ? -4.171 -11.973 -4.095 1.00 63.03 114 PRO A N 1
ATOM 947 C CA . PRO A 1 114 ? -3.894 -12.294 -2.698 1.00 63.03 114 PRO A CA 1
ATOM 948 C C . PRO A 1 114 ? -3.033 -11.194 -2.063 1.00 63.03 114 PRO A C 1
ATOM 950 O O . PRO A 1 114 ? -1.928 -10.936 -2.532 1.00 63.03 114 PRO A O 1
ATOM 953 N N . THR A 1 115 ? -3.541 -10.556 -1.012 1.00 68.56 115 THR A N 1
ATOM 954 C CA . THR A 1 115 ? -2.839 -9.489 -0.283 1.00 68.56 115 THR A CA 1
ATOM 955 C C . THR A 1 115 ? -2.792 -9.833 1.195 1.00 68.56 115 THR A C 1
ATOM 957 O O . THR A 1 115 ? -3.840 -10.071 1.794 1.00 68.56 115 THR A O 1
ATOM 960 N N . THR A 1 116 ? -1.604 -9.830 1.788 1.00 69.56 116 THR A N 1
ATOM 961 C CA . THR A 1 116 ? -1.453 -9.924 3.243 1.00 69.56 116 THR A CA 1
ATOM 962 C C . THR A 1 116 ? -1.626 -8.534 3.840 1.00 69.56 116 THR A C 1
ATOM 964 O O . THR A 1 116 ? -1.005 -7.581 3.372 1.00 69.56 116 THR A O 1
ATOM 967 N N . PHE A 1 117 ? -2.478 -8.419 4.846 1.00 75.69 117 PHE A N 1
ATOM 968 C CA . PHE A 1 117 ? -2.546 -7.265 5.731 1.00 75.69 117 PHE A CA 1
ATOM 969 C C . PHE A 1 117 ? -2.431 -7.765 7.172 1.00 75.69 117 PHE A C 1
ATOM 971 O O . PHE A 1 117 ? -2.397 -8.977 7.389 1.00 75.69 117 PHE A O 1
ATOM 978 N N . MET A 1 118 ? -2.251 -6.827 8.094 1.00 80.56 118 MET A N 1
ATOM 979 C CA . MET A 1 118 ? -2.169 -7.085 9.523 1.00 80.56 118 MET A CA 1
ATOM 980 C C . MET A 1 118 ? -3.107 -6.099 10.208 1.00 80.56 118 MET A C 1
ATOM 982 O O . MET A 1 118 ? -3.042 -4.895 9.937 1.00 80.56 118 MET A O 1
ATOM 986 N N . LEU A 1 119 ? 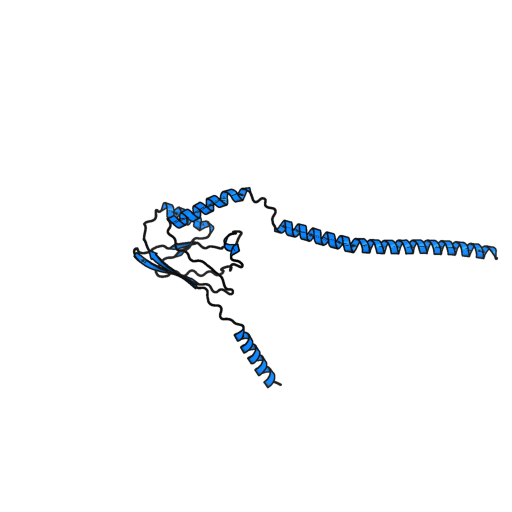-3.996 -6.619 11.041 1.00 87.31 119 LEU A N 1
ATOM 987 C CA . LEU A 1 119 ? -4.812 -5.845 11.961 1.00 87.31 119 LEU A CA 1
ATOM 988 C C . LEU A 1 119 ? -4.164 -5.959 13.338 1.00 87.31 119 LEU A C 1
ATOM 990 O O . LEU A 1 119 ? -3.850 -7.061 13.779 1.00 87.31 119 LEU A O 1
ATOM 994 N N . GLU A 1 120 ? -3.942 -4.819 13.978 1.00 89.75 120 GLU A N 1
ATOM 995 C CA . GLU A 1 120 ? -3.350 -4.760 15.307 1.00 89.75 120 GLU A CA 1
ATOM 996 C C . GLU A 1 120 ? -4.131 -3.759 16.152 1.00 89.75 120 GLU A C 1
ATOM 998 O O . GLU A 1 120 ? -4.365 -2.617 15.739 1.00 89.75 120 GLU A O 1
ATOM 1003 N N . ILE A 1 121 ? -4.563 -4.209 17.327 1.00 90.81 121 ILE A N 1
ATOM 1004 C CA . ILE A 1 121 ? -5.256 -3.386 18.310 1.00 90.81 121 ILE A CA 1
ATOM 1005 C C . ILE A 1 121 ? -4.300 -3.128 19.462 1.00 90.81 121 ILE A C 1
ATOM 1007 O O . ILE A 1 121 ? -3.838 -4.049 20.129 1.00 90.81 121 ILE A O 1
ATOM 1011 N N . MET A 1 122 ? -4.037 -1.852 19.713 1.00 91.00 122 MET A N 1
ATOM 1012 C CA . MET A 1 122 ? -3.056 -1.412 20.696 1.00 91.00 122 MET A CA 1
ATOM 1013 C C . MET A 1 122 ? -3.649 -0.375 21.642 1.00 91.00 122 MET A C 1
ATOM 1015 O O . MET A 1 122 ? -4.599 0.340 21.307 1.00 91.00 122 MET A O 1
ATOM 1019 N N . GLY A 1 123 ? -3.075 -0.295 22.840 1.00 89.50 123 GLY A N 1
ATOM 1020 C CA . GLY A 1 123 ? -3.393 0.768 23.786 1.00 89.50 123 GLY A CA 1
ATOM 1021 C C . GLY A 1 123 ? -2.853 2.118 23.312 1.00 89.50 123 GLY A C 1
ATOM 1022 O O . GLY A 1 123 ? -1.904 2.191 22.532 1.00 89.50 123 GLY A O 1
ATOM 1023 N N . PHE A 1 124 ? -3.421 3.205 23.834 1.00 86.25 124 PHE A N 1
ATOM 1024 C CA . PHE A 1 124 ? -2.983 4.563 23.494 1.00 86.25 124 PHE A CA 1
ATOM 1025 C C . PHE A 1 124 ? -1.500 4.815 23.811 1.00 86.25 124 PHE A C 1
ATOM 1027 O O . PHE A 1 124 ? -0.820 5.476 23.033 1.00 86.25 124 PHE A O 1
ATOM 1034 N N . GLU A 1 125 ? -0.978 4.263 24.911 1.00 86.12 125 GLU A N 1
ATOM 1035 C CA . GLU A 1 125 ? 0.440 4.394 25.283 1.00 86.12 125 GLU A CA 1
ATOM 1036 C C . GLU A 1 125 ? 1.370 3.686 24.289 1.00 86.12 125 GLU A C 1
ATOM 1038 O O . GLU A 1 125 ? 2.408 4.217 23.899 1.00 86.12 125 GLU A O 1
ATOM 1043 N N . GLU A 1 126 ? 0.988 2.489 23.844 1.00 88.69 126 GLU A N 1
ATOM 1044 C CA . GLU A 1 126 ? 1.750 1.718 22.863 1.00 88.69 126 GLU A CA 1
ATOM 1045 C C . GLU A 1 126 ? 1.751 2.412 21.498 1.00 88.69 126 GLU A C 1
ATOM 1047 O O . GLU A 1 126 ? 2.817 2.588 20.901 1.00 88.69 126 GLU A O 1
ATOM 1052 N N . ALA A 1 127 ? 0.587 2.906 21.064 1.00 87.25 127 ALA A N 1
ATOM 1053 C CA . ALA A 1 127 ? 0.474 3.726 19.865 1.00 87.25 127 ALA A CA 1
ATOM 1054 C C . ALA A 1 127 ? 1.376 4.968 19.955 1.00 87.25 127 ALA A C 1
ATOM 1056 O O . ALA A 1 127 ? 2.159 5.225 19.039 1.00 87.25 127 ALA A O 1
ATOM 1057 N N . ALA A 1 128 ? 1.329 5.701 21.073 1.00 85.50 128 ALA A N 1
ATOM 1058 C CA . ALA A 1 128 ? 2.150 6.891 21.285 1.00 85.50 128 ALA A CA 1
ATOM 1059 C C . ALA A 1 128 ? 3.652 6.597 21.165 1.00 85.50 128 ALA A C 1
ATOM 1061 O O . ALA A 1 128 ? 4.359 7.284 20.425 1.00 85.50 128 ALA A O 1
ATOM 1062 N N . ASN A 1 129 ? 4.121 5.514 21.787 1.00 87.88 129 ASN A N 1
ATOM 1063 C CA . ASN A 1 129 ? 5.516 5.082 21.696 1.00 87.88 129 ASN A CA 1
ATOM 1064 C C . ASN A 1 129 ? 5.940 4.756 20.252 1.00 87.88 129 ASN A C 1
ATOM 1066 O O . ASN A 1 129 ? 7.062 5.072 19.840 1.00 87.88 129 ASN A O 1
ATOM 1070 N N . ILE A 1 130 ? 5.060 4.128 19.462 1.00 86.25 130 ILE A N 1
ATOM 1071 C CA . ILE A 1 130 ? 5.323 3.833 18.045 1.00 86.25 130 ILE A CA 1
ATOM 1072 C C . ILE A 1 130 ? 5.478 5.134 17.250 1.00 86.25 130 ILE A C 1
ATOM 1074 O O . ILE A 1 130 ? 6.429 5.264 16.470 1.00 86.25 130 ILE A O 1
ATOM 1078 N N . PHE A 1 131 ? 4.586 6.103 17.460 1.00 82.25 131 PHE A N 1
ATOM 1079 C CA . PHE A 1 131 ? 4.641 7.398 16.781 1.00 82.25 131 PHE A CA 1
ATOM 1080 C C . PHE A 1 131 ? 5.889 8.204 17.157 1.00 82.25 131 PHE A C 1
ATOM 1082 O O . PHE A 1 131 ? 6.591 8.694 16.265 1.00 82.25 131 PHE A O 1
ATOM 1089 N N . GLU A 1 132 ? 6.240 8.278 18.442 1.00 84.38 132 GLU A N 1
ATOM 1090 C CA . GLU A 1 132 ? 7.468 8.943 18.896 1.00 84.38 132 GLU A CA 1
ATOM 1091 C C . GLU A 1 132 ? 8.719 8.318 18.271 1.00 84.38 132 GLU A C 1
ATOM 1093 O O . GLU A 1 132 ? 9.599 9.019 17.751 1.00 84.38 132 GLU A O 1
ATOM 1098 N N . LYS A 1 133 ? 8.783 6.982 18.250 1.00 85.00 133 LYS A N 1
ATOM 1099 C CA . LYS A 1 133 ? 9.892 6.251 17.636 1.00 85.00 133 LYS A CA 1
ATOM 1100 C C . LYS A 1 133 ? 10.013 6.571 16.148 1.00 85.00 133 LYS A C 1
ATOM 1102 O O . LYS A 1 133 ? 11.126 6.820 15.683 1.00 85.00 133 LYS A O 1
ATOM 1107 N N . ARG A 1 134 ? 8.905 6.612 15.401 1.00 78.75 134 ARG A N 1
ATOM 1108 C CA . ARG A 1 134 ? 8.915 6.975 13.971 1.00 78.75 134 ARG A CA 1
ATOM 1109 C C . ARG A 1 134 ? 9.435 8.388 13.748 1.00 78.75 134 ARG A C 1
ATOM 1111 O O . ARG A 1 134 ? 10.340 8.577 12.938 1.00 78.75 134 ARG A O 1
ATOM 1118 N N . ARG A 1 135 ? 8.972 9.352 14.546 1.00 75.81 135 ARG A N 1
ATOM 1119 C CA . ARG A 1 135 ? 9.442 10.741 14.481 1.00 75.81 135 ARG A CA 1
ATOM 1120 C C . ARG A 1 135 ? 10.952 10.846 14.688 1.00 75.81 135 ARG A C 1
ATOM 1122 O O . ARG A 1 135 ? 11.632 11.552 13.945 1.00 75.81 135 ARG A O 1
ATOM 1129 N N . SER A 1 136 ? 11.496 10.112 15.659 1.00 77.56 136 SER A N 1
ATOM 1130 C CA . SER A 1 136 ? 12.942 10.099 15.918 1.00 77.56 136 SER A CA 1
ATOM 1131 C C . SER A 1 136 ? 13.767 9.565 14.735 1.00 77.56 136 SER A C 1
ATOM 1133 O O . SER A 1 136 ? 14.909 9.982 14.543 1.00 77.56 136 SER A O 1
ATOM 1135 N N . LEU A 1 137 ? 13.181 8.683 13.915 1.00 74.31 137 LEU A N 1
ATOM 1136 C CA . LEU A 1 137 ? 13.822 8.061 12.753 1.00 74.31 137 LEU A CA 1
ATOM 1137 C C . LEU A 1 137 ? 13.709 8.898 11.472 1.00 74.31 137 LEU A C 1
ATOM 1139 O O . LEU A 1 137 ? 14.581 8.799 10.607 1.00 74.31 137 LEU A O 1
ATOM 1143 N N . GLU A 1 138 ? 12.686 9.743 11.347 1.00 66.31 138 GLU A N 1
ATOM 1144 C CA . GLU A 1 138 ? 12.512 10.639 10.194 1.00 66.31 138 GLU A CA 1
ATOM 1145 C C . GLU A 1 138 ? 13.464 11.847 10.231 1.00 66.31 138 GLU A C 1
ATOM 1147 O O . GLU A 1 138 ? 13.987 12.270 9.194 1.00 66.31 138 GLU A O 1
ATOM 1152 N N . ILE A 1 139 ? 13.764 12.366 11.427 1.00 58.69 139 ILE A N 1
ATOM 1153 C CA . ILE A 1 139 ? 14.642 13.531 11.632 1.00 58.69 139 ILE A CA 1
ATOM 1154 C C . ILE A 1 139 ? 16.054 13.358 11.011 1.00 58.69 139 ILE A C 1
ATOM 1156 O O . ILE A 1 139 ? 16.522 14.306 10.377 1.00 58.69 139 ILE A O 1
ATOM 1160 N N . PRO A 1 140 ? 16.737 12.193 11.073 1.00 53.38 140 PRO A N 1
ATOM 1161 C CA . PRO A 1 140 ? 18.047 12.015 10.434 1.00 53.38 140 PRO A CA 1
ATOM 1162 C C . PRO A 1 140 ? 18.022 11.738 8.918 1.00 53.38 140 PRO A C 1
ATOM 1164 O O . PRO A 1 140 ? 19.077 11.794 8.287 1.00 53.38 140 PRO A O 1
ATOM 1167 N N . GLN A 1 141 ? 16.876 11.434 8.293 1.00 48.47 141 GLN A N 1
ATOM 1168 C CA . GLN A 1 141 ? 16.854 11.105 6.855 1.00 48.47 141 GLN A CA 1
ATOM 1169 C C . GLN A 1 141 ? 16.769 12.332 5.942 1.00 48.47 141 GLN A C 1
ATOM 1171 O O . GLN A 1 141 ? 17.266 12.284 4.814 1.00 48.47 141 GLN A O 1
ATOM 1176 N N . SER A 1 142 ? 16.216 13.446 6.430 1.00 47.56 142 SER A N 1
ATOM 1177 C CA . SER A 1 142 ? 16.092 14.689 5.652 1.00 47.56 142 SER A CA 1
ATOM 1178 C C . SER A 1 142 ? 17.443 15.329 5.287 1.00 47.56 142 SER A C 1
ATOM 1180 O O . SER A 1 142 ? 17.532 16.043 4.289 1.00 47.56 142 SER A O 1
ATOM 1182 N N . THR A 1 143 ? 18.518 15.019 6.021 1.00 51.06 143 THR A N 1
ATOM 1183 C CA . THR A 1 143 ? 19.873 15.541 5.769 1.00 51.06 143 THR A CA 1
ATOM 1184 C C . THR A 1 143 ? 20.772 14.607 4.954 1.00 51.06 143 THR A C 1
ATOM 1186 O O . THR A 1 143 ? 21.811 15.058 4.474 1.00 51.06 143 THR A O 1
ATOM 1189 N N . LEU A 1 144 ? 20.386 13.342 4.724 1.00 47.62 144 LEU A N 1
ATOM 1190 C CA . LEU A 1 144 ? 21.211 12.374 3.978 1.00 47.62 144 LEU A CA 1
ATOM 1191 C C . LEU A 1 144 ? 20.688 12.020 2.578 1.00 47.62 144 LEU A C 1
ATOM 1193 O O . LEU A 1 144 ? 21.383 11.352 1.810 1.00 47.62 144 LEU A O 1
ATOM 1197 N N . THR A 1 145 ? 19.489 12.465 2.198 1.00 47.66 145 THR A N 1
ATOM 1198 C CA . THR A 1 145 ? 18.921 12.182 0.872 1.00 47.66 145 THR A CA 1
ATOM 1199 C C . THR A 1 145 ? 19.139 13.308 -0.136 1.00 47.66 145 THR A C 1
ATOM 1201 O O . THR A 1 145 ? 18.222 13.688 -0.852 1.00 47.66 145 THR A O 1
ATOM 1204 N N . TYR A 1 146 ? 20.390 13.734 -0.320 1.00 49.91 146 TYR A N 1
ATOM 1205 C CA . TYR A 1 146 ? 20.873 14.069 -1.671 1.00 49.91 146 TYR A CA 1
ATOM 1206 C C . TYR A 1 146 ? 21.346 12.781 -2.372 1.00 49.91 146 TYR A C 1
ATOM 1208 O O . TYR A 1 146 ? 22.406 12.699 -2.987 1.00 49.91 146 TYR A O 1
ATOM 1216 N N . GLY A 1 147 ? 20.555 11.713 -2.243 1.00 53.72 147 GLY A N 1
ATOM 1217 C CA . GLY A 1 147 ? 20.759 10.486 -2.991 1.00 53.72 147 GLY A CA 1
ATOM 1218 C C . GLY A 1 147 ? 20.321 10.747 -4.421 1.00 53.72 147 GLY A C 1
ATOM 1219 O O . GLY A 1 147 ? 19.134 10.964 -4.659 1.00 53.72 147 GLY A O 1
ATOM 1220 N N . VAL A 1 148 ? 21.271 10.741 -5.358 1.00 62.94 148 VAL A N 1
ATOM 1221 C CA . VAL A 1 148 ? 20.996 10.828 -6.797 1.00 62.94 148 VAL A CA 1
ATOM 1222 C C . VAL A 1 148 ? 19.821 9.893 -7.110 1.00 62.94 148 VAL A C 1
ATOM 1224 O O . VAL A 1 148 ? 19.926 8.688 -6.852 1.00 62.94 148 VAL A O 1
ATOM 1227 N N . PRO A 1 149 ? 18.675 10.412 -7.593 1.00 69.94 149 PRO A N 1
ATOM 1228 C CA . PRO A 1 149 ? 17.485 9.600 -7.766 1.00 69.94 149 PRO A CA 1
ATOM 1229 C C . PRO A 1 149 ? 17.843 8.426 -8.672 1.00 69.94 149 PRO A C 1
ATOM 1231 O O . PRO A 1 149 ? 18.393 8.617 -9.753 1.00 69.94 149 PRO A O 1
ATOM 1234 N N . ARG A 1 150 ? 17.533 7.194 -8.249 1.00 68.44 150 ARG A N 1
ATOM 1235 C CA . ARG A 1 150 ? 17.801 5.972 -9.038 1.00 68.44 150 ARG A CA 1
ATOM 1236 C C . ARG A 1 150 ? 17.279 6.082 -10.481 1.00 68.44 150 ARG A C 1
ATOM 1238 O O . ARG A 1 150 ? 17.802 5.439 -11.385 1.00 68.44 150 ARG A O 1
ATOM 1245 N N . VAL A 1 151 ? 16.268 6.926 -10.693 1.00 72.31 151 VAL A N 1
ATOM 1246 C CA . VAL A 1 151 ? 15.724 7.311 -12.000 1.00 72.31 151 VAL A CA 1
ATOM 1247 C C . VAL A 1 151 ? 16.752 8.051 -12.868 1.00 72.31 151 VAL A C 1
ATOM 1249 O O . VAL A 1 151 ? 16.907 7.700 -14.034 1.00 72.31 151 VAL A O 1
ATOM 1252 N N . ALA A 1 152 ? 17.507 9.004 -12.311 1.00 78.25 152 ALA A N 1
ATOM 1253 C CA . ALA A 1 152 ? 18.578 9.704 -13.021 1.00 78.25 152 ALA A CA 1
ATOM 1254 C C . ALA A 1 152 ? 19.705 8.745 -13.424 1.00 78.25 152 ALA A C 1
ATOM 1256 O O . ALA A 1 152 ? 20.164 8.795 -14.560 1.00 78.25 152 ALA A O 1
ATOM 1257 N N . PHE A 1 153 ? 20.088 7.805 -12.552 1.00 81.50 153 PHE A N 1
ATOM 1258 C CA . PHE A 1 153 ? 21.089 6.792 -12.903 1.00 81.50 153 PHE A CA 1
ATOM 1259 C C . PHE A 1 153 ? 20.627 5.901 -14.067 1.00 81.50 153 PHE A C 1
ATOM 1261 O O . PHE A 1 153 ? 21.378 5.685 -15.017 1.00 81.50 153 PHE A O 1
ATOM 1268 N N . LYS A 1 154 ? 19.368 5.436 -14.046 1.00 80.56 154 LYS A N 1
ATOM 1269 C CA . LYS A 1 154 ? 18.787 4.671 -15.164 1.00 80.56 154 LYS A CA 1
ATOM 1270 C C . LYS A 1 154 ? 18.762 5.480 -16.462 1.00 80.56 154 LYS A C 1
ATOM 1272 O O . LYS A 1 154 ? 19.088 4.933 -17.513 1.00 80.56 154 LYS A O 1
ATOM 1277 N N . LEU A 1 155 ? 18.411 6.765 -16.397 1.00 85.75 155 LEU A N 1
ATOM 1278 C CA . LEU A 1 155 ? 18.418 7.655 -17.560 1.00 85.75 155 LEU A CA 1
ATOM 1279 C C . LEU A 1 155 ? 19.823 7.820 -18.142 1.00 85.75 155 LEU A C 1
ATOM 1281 O O . LEU A 1 155 ? 20.002 7.629 -19.342 1.00 85.75 155 LEU A O 1
ATOM 1285 N N . VAL A 1 156 ? 20.819 8.100 -17.298 1.00 91.62 156 VAL A N 1
ATOM 1286 C CA . VAL A 1 156 ? 22.218 8.255 -17.722 1.00 91.62 156 VAL A CA 1
ATOM 1287 C C . VAL A 1 156 ? 22.743 6.965 -18.353 1.00 91.62 156 VAL A C 1
ATOM 1289 O O . VAL A 1 156 ? 23.338 7.013 -19.427 1.00 91.62 156 VAL A O 1
ATOM 1292 N N . LEU A 1 157 ? 22.466 5.808 -17.746 1.00 91.50 157 LEU A N 1
ATOM 1293 C CA . LEU A 1 157 ? 22.872 4.509 -18.285 1.00 91.50 157 LEU A CA 1
ATOM 1294 C C . LEU A 1 157 ? 22.227 4.228 -19.652 1.00 91.50 157 LEU A C 1
ATOM 1296 O O . LEU A 1 157 ? 22.898 3.778 -20.578 1.00 91.50 157 LEU A O 1
ATOM 1300 N N . THR A 1 158 ? 20.934 4.526 -19.793 1.00 91.12 158 THR A N 1
ATOM 1301 C CA . THR A 1 158 ? 20.200 4.324 -21.052 1.00 91.12 158 THR A CA 1
ATOM 1302 C C . THR A 1 158 ? 20.738 5.239 -22.151 1.00 91.12 158 THR A C 1
ATOM 1304 O O . THR A 1 158 ? 20.951 4.796 -23.278 1.00 91.12 158 THR A O 1
ATOM 1307 N N . LEU A 1 159 ? 21.022 6.500 -21.819 1.00 94.25 159 LEU A N 1
ATOM 1308 C CA . LEU A 1 159 ? 21.587 7.470 -22.752 1.00 94.25 159 LEU A CA 1
ATOM 1309 C C . LEU A 1 159 ? 22.995 7.056 -23.206 1.00 94.25 159 LEU A C 1
ATOM 1311 O O . LEU A 1 159 ? 23.288 7.092 -24.400 1.00 94.25 159 LEU A O 1
ATOM 1315 N N . ALA A 1 160 ? 23.833 6.586 -22.278 1.00 95.06 160 ALA A N 1
ATOM 1316 C CA . ALA A 1 160 ? 25.160 6.061 -22.589 1.00 95.06 160 ALA A CA 1
ATOM 1317 C C . ALA A 1 160 ? 25.094 4.844 -23.528 1.00 95.06 160 ALA A C 1
ATOM 1319 O O . ALA A 1 160 ? 25.876 4.753 -24.474 1.00 95.06 160 ALA A O 1
ATOM 1320 N N . LEU A 1 161 ? 24.130 3.941 -23.320 1.00 95.69 161 LEU A N 1
ATOM 1321 C CA . LEU A 1 161 ? 23.938 2.764 -24.168 1.00 95.69 161 LEU A CA 1
ATOM 1322 C C . LEU A 1 161 ? 23.491 3.144 -25.590 1.00 95.69 161 LEU A C 1
ATOM 1324 O O . LEU A 1 161 ? 24.044 2.633 -26.562 1.00 95.69 161 LEU A O 1
ATOM 1328 N N . ILE A 1 162 ? 22.541 4.076 -25.720 1.00 94.31 162 ILE A N 1
ATOM 1329 C CA . ILE A 1 162 ? 22.070 4.572 -27.024 1.00 94.31 162 ILE A CA 1
ATOM 1330 C C . ILE A 1 162 ? 23.213 5.249 -27.788 1.00 94.31 162 ILE A C 1
ATOM 1332 O O . ILE A 1 162 ? 23.407 4.968 -28.970 1.00 94.31 162 ILE A O 1
ATOM 1336 N N . LEU A 1 163 ? 23.997 6.099 -27.117 1.00 96.00 163 LEU A N 1
ATOM 1337 C CA . LEU A 1 163 ? 25.149 6.762 -27.730 1.00 96.00 163 LEU A CA 1
ATOM 1338 C C . LEU A 1 163 ? 26.235 5.760 -28.138 1.00 96.00 163 LEU A C 1
ATOM 1340 O O . LEU A 1 163 ? 26.781 5.880 -29.232 1.00 96.00 163 LEU A O 1
ATOM 1344 N N . GLY A 1 164 ? 26.512 4.752 -27.307 1.00 95.06 164 GLY A N 1
ATOM 1345 C CA . GLY A 1 164 ? 27.485 3.702 -27.614 1.00 95.06 164 GLY A CA 1
ATOM 1346 C C . GLY A 1 164 ? 27.091 2.869 -28.836 1.00 95.06 164 GLY A C 1
ATOM 1347 O O . GLY A 1 164 ? 27.901 2.683 -29.745 1.00 95.06 164 GLY A O 1
ATOM 1348 N N . ILE A 1 165 ? 25.832 2.425 -28.903 1.00 92.94 165 ILE A N 1
ATOM 1349 C CA . ILE A 1 165 ? 25.304 1.673 -30.052 1.00 92.94 165 ILE A CA 1
ATOM 1350 C C . ILE A 1 165 ? 25.286 2.555 -31.308 1.00 92.94 165 ILE A C 1
ATOM 1352 O O . ILE A 1 165 ? 25.731 2.123 -32.372 1.00 92.94 165 ILE A O 1
ATOM 1356 N N . GLY A 1 166 ? 24.820 3.802 -31.184 1.00 93.38 166 GLY A N 1
ATOM 1357 C CA . GLY A 1 166 ? 24.791 4.763 -32.284 1.00 93.38 166 GLY A CA 1
ATOM 1358 C C . GLY A 1 166 ? 26.184 5.033 -32.851 1.00 93.38 166 GLY A C 1
ATOM 1359 O O . GLY A 1 166 ? 26.372 4.980 -34.063 1.00 93.38 166 GLY A O 1
ATOM 1360 N N . TYR A 1 167 ? 27.182 5.236 -31.990 1.00 97.50 167 TYR A N 1
ATOM 1361 C CA . TYR A 1 167 ? 28.574 5.40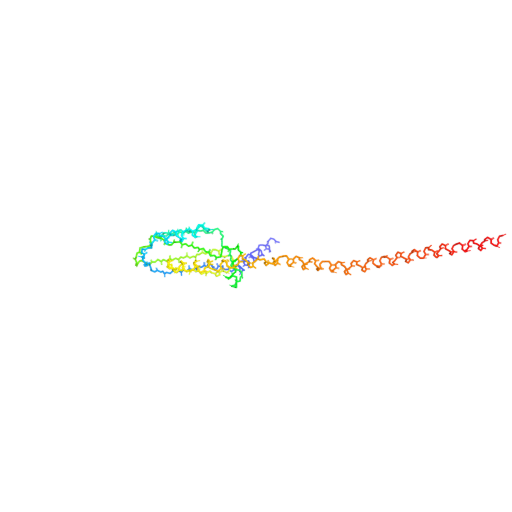3 -32.404 1.00 97.50 167 TYR A CA 1
ATOM 1362 C C . TYR A 1 167 ? 29.100 4.163 -33.141 1.00 97.50 167 TYR A C 1
ATOM 1364 O O . TYR A 1 167 ? 29.656 4.286 -34.233 1.00 97.50 167 TYR A O 1
ATOM 1372 N N . TYR A 1 168 ? 28.867 2.967 -32.592 1.00 96.56 168 TYR A N 1
ATOM 1373 C CA . TYR A 1 168 ? 29.357 1.715 -33.170 1.00 96.56 168 TYR A CA 1
ATOM 1374 C C . TYR A 1 168 ? 28.765 1.411 -34.555 1.00 96.56 168 TYR A C 1
ATOM 1376 O O . TYR A 1 168 ? 29.462 0.868 -35.406 1.00 96.56 168 TYR A O 1
ATOM 1384 N N . ILE A 1 169 ? 27.504 1.776 -34.811 1.00 94.94 169 ILE A N 1
ATOM 1385 C CA . ILE A 1 169 ? 26.837 1.513 -36.099 1.00 94.94 169 ILE A CA 1
ATOM 1386 C C . ILE A 1 169 ? 27.081 2.644 -37.107 1.00 94.94 169 ILE A C 1
ATOM 1388 O O . ILE A 1 169 ? 27.392 2.384 -38.274 1.00 94.94 169 ILE A O 1
ATOM 1392 N N . CYS A 1 170 ? 26.949 3.903 -36.685 1.00 93.62 170 CYS A N 1
ATOM 1393 C CA . CYS A 1 170 ? 27.007 5.040 -37.602 1.00 93.62 170 CYS A CA 1
ATOM 1394 C C . CYS A 1 170 ? 28.428 5.308 -38.107 1.00 93.62 170 CYS A C 1
ATOM 1396 O O . CYS A 1 170 ? 28.598 5.617 -39.287 1.00 93.62 170 CYS A O 1
ATOM 1398 N N . VAL A 1 171 ? 29.454 5.166 -37.259 1.00 95.75 171 VAL A N 1
ATOM 1399 C CA . VAL A 1 171 ? 30.838 5.495 -37.642 1.00 95.75 171 VAL A CA 1
ATOM 1400 C C . VAL A 1 171 ? 31.357 4.602 -38.780 1.00 95.75 171 VAL A C 1
ATOM 1402 O O . VAL A 1 171 ? 31.819 5.156 -39.782 1.00 95.75 171 VAL A O 1
ATOM 1405 N N . PRO A 1 172 ? 31.233 3.258 -38.737 1.00 94.56 172 PRO A N 1
ATOM 1406 C CA . PRO A 1 172 ? 31.660 2.402 -39.847 1.00 94.56 172 PRO A CA 1
ATOM 1407 C C . PRO A 1 172 ? 30.865 2.649 -41.132 1.00 94.56 172 PRO A C 1
ATOM 1409 O O . PRO A 1 172 ? 31.430 2.629 -42.227 1.00 94.56 172 PRO A O 1
ATOM 1412 N N . MET A 1 173 ? 29.561 2.919 -41.016 1.00 92.88 173 MET A N 1
ATOM 1413 C CA . MET A 1 173 ? 28.705 3.198 -42.169 1.00 92.88 173 MET A CA 1
ATOM 1414 C C . MET A 1 173 ? 29.143 4.481 -42.885 1.00 92.88 173 MET A C 1
ATOM 1416 O O . MET A 1 173 ? 29.315 4.483 -44.110 1.00 92.88 173 MET A O 1
ATOM 1420 N N . PHE A 1 174 ? 29.405 5.544 -42.122 1.00 95.38 174 PHE A N 1
ATOM 1421 C CA . PHE A 1 174 ? 29.894 6.810 -42.659 1.00 95.38 174 PHE A CA 1
ATOM 1422 C C . PHE A 1 174 ? 31.287 6.651 -43.273 1.00 95.38 174 PHE A C 1
ATOM 1424 O O . PHE A 1 174 ? 31.530 7.096 -44.395 1.00 95.38 174 PHE A O 1
ATOM 1431 N N . TYR A 1 175 ? 32.175 5.928 -42.588 1.00 96.62 175 TYR A N 1
ATOM 1432 C CA . TYR A 1 175 ? 33.524 5.652 -43.071 1.00 96.62 175 TYR A CA 1
ATOM 1433 C C . TYR A 1 175 ? 33.514 4.869 -44.393 1.00 96.62 175 TYR A C 1
ATOM 1435 O O . TYR A 1 175 ? 34.191 5.250 -45.348 1.00 96.62 175 TYR A O 1
ATOM 1443 N N . SER A 1 176 ? 32.677 3.832 -44.503 1.00 94.19 176 SER A N 1
ATOM 1444 C CA . SER A 1 176 ? 32.526 3.054 -45.740 1.00 94.19 176 SER A CA 1
ATOM 1445 C C . SER A 1 176 ? 31.987 3.891 -46.908 1.00 94.19 176 SER A C 1
ATOM 1447 O O . SER A 1 176 ? 32.408 3.714 -48.053 1.00 94.19 176 SER A O 1
ATOM 1449 N N . SER A 1 177 ? 31.091 4.839 -46.623 1.00 95.38 177 SER A N 1
ATOM 1450 C CA . SER A 1 177 ? 30.518 5.741 -47.626 1.00 95.38 177 SER A CA 1
ATOM 1451 C C . SER A 1 177 ? 31.552 6.754 -48.116 1.00 95.38 177 SER A C 1
ATOM 1453 O O . SER A 1 177 ? 31.690 6.957 -49.323 1.00 95.38 177 SER A O 1
ATOM 1455 N N . LEU A 1 178 ? 32.345 7.319 -47.200 1.00 96.56 178 LEU A N 1
ATOM 1456 C CA . LEU A 1 178 ? 33.456 8.209 -47.541 1.00 96.56 178 LEU A CA 1
ATOM 1457 C C . LEU A 1 178 ? 34.517 7.492 -48.379 1.00 96.56 178 LEU A C 1
ATOM 1459 O O . LEU A 1 178 ? 34.955 8.028 -49.394 1.00 96.56 178 LEU A O 1
ATOM 1463 N N . GLN A 1 179 ? 34.881 6.256 -48.027 1.00 96.62 179 GLN A N 1
ATOM 1464 C CA . GLN A 1 179 ? 35.824 5.472 -48.828 1.00 96.62 179 GLN A CA 1
ATOM 1465 C C . GLN A 1 179 ? 35.313 5.208 -50.251 1.00 96.62 179 GLN A C 1
ATOM 1467 O O . GLN A 1 179 ? 36.095 5.261 -51.201 1.00 96.62 179 GLN A O 1
ATOM 1472 N N . LYS A 1 180 ? 34.010 4.944 -50.428 1.00 96.06 180 LYS A N 1
ATOM 1473 C CA . LYS A 1 180 ? 33.410 4.794 -51.764 1.00 96.06 180 LYS A CA 1
ATOM 1474 C C . LYS A 1 180 ? 33.494 6.091 -52.569 1.00 96.06 180 LYS A C 1
ATOM 1476 O O . LYS A 1 180 ? 33.871 6.040 -53.735 1.00 96.06 180 LYS A O 1
ATOM 1481 N N . LEU A 1 181 ? 33.200 7.236 -51.951 1.00 96.25 181 LEU A N 1
ATOM 1482 C CA . LEU A 1 181 ? 33.297 8.547 -52.602 1.00 96.25 181 LEU A CA 1
ATOM 1483 C C . LEU A 1 181 ? 34.731 8.877 -53.029 1.00 96.25 181 LEU A C 1
ATOM 1485 O O . LEU A 1 181 ? 34.936 9.326 -54.153 1.00 96.25 181 LEU A O 1
ATOM 1489 N N . ILE A 1 182 ? 35.718 8.596 -52.175 1.00 97.06 182 ILE A N 1
ATOM 1490 C CA . ILE A 1 182 ? 37.138 8.806 -52.494 1.00 97.06 182 ILE A CA 1
ATOM 1491 C C . ILE A 1 182 ? 37.548 7.958 -53.705 1.00 97.06 182 ILE A C 1
ATOM 1493 O O . ILE A 1 182 ? 38.139 8.487 -54.642 1.00 97.06 182 ILE A O 1
ATOM 1497 N N . LYS A 1 183 ? 37.163 6.673 -53.739 1.00 97.00 183 LYS A N 1
ATOM 1498 C CA . LYS A 1 183 ? 37.452 5.784 -54.879 1.00 97.00 183 LYS A CA 1
ATOM 1499 C C . LYS A 1 183 ? 36.806 6.257 -56.182 1.00 97.00 183 LYS A C 1
ATOM 1501 O O . LYS A 1 183 ? 37.430 6.164 -57.234 1.00 97.00 183 LYS A O 1
ATOM 1506 N N . ILE A 1 184 ? 35.567 6.753 -56.124 1.00 97.00 184 ILE A N 1
ATOM 1507 C CA . ILE A 1 184 ? 34.878 7.305 -57.301 1.00 97.00 184 ILE A CA 1
ATOM 1508 C C . ILE A 1 184 ? 35.614 8.551 -57.800 1.00 97.00 184 ILE A C 1
ATOM 1510 O O . ILE A 1 184 ? 35.901 8.639 -58.987 1.00 97.00 184 ILE A O 1
ATOM 1514 N N . ALA A 1 185 ? 35.980 9.471 -56.904 1.00 96.81 185 ALA A N 1
ATOM 1515 C CA . ALA A 1 185 ? 36.695 10.694 -57.265 1.00 96.81 185 ALA A CA 1
ATOM 1516 C C . ALA A 1 185 ? 38.087 10.419 -57.866 1.00 96.81 185 ALA A C 1
ATOM 1518 O O . ALA A 1 185 ? 38.504 11.105 -58.800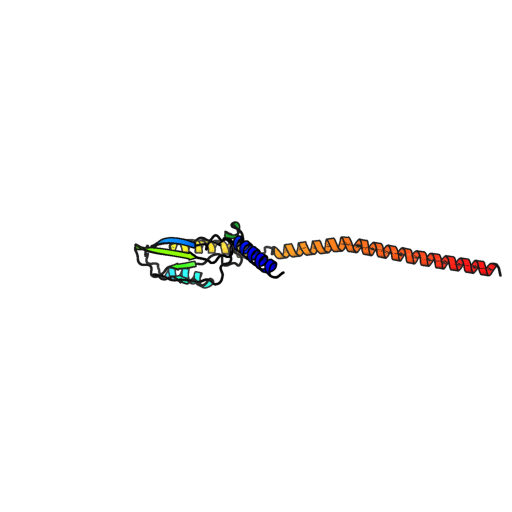 1.00 96.81 185 ALA A O 1
ATOM 1519 N N . GLU A 1 186 ? 38.799 9.414 -57.352 1.00 97.31 186 GLU A N 1
ATOM 1520 C CA . GLU A 1 186 ? 40.097 8.988 -57.879 1.00 97.31 186 GLU A CA 1
ATOM 1521 C C . GLU A 1 186 ? 39.963 8.359 -59.271 1.00 97.31 186 GLU A C 1
ATOM 1523 O O . GLU A 1 186 ? 40.705 8.728 -60.183 1.00 97.31 186 GLU A O 1
ATOM 1528 N N . LYS A 1 187 ? 38.960 7.496 -59.476 1.00 97.12 187 LYS A N 1
ATOM 1529 C CA . LYS A 1 187 ? 38.659 6.917 -60.791 1.00 97.12 187 LYS A CA 1
ATOM 1530 C C . LYS A 1 187 ? 38.303 7.992 -61.826 1.00 97.12 187 LYS A C 1
ATOM 1532 O O . LYS A 1 187 ? 38.873 7.998 -62.910 1.00 97.12 187 LYS A O 1
ATOM 1537 N N . ASP A 1 188 ? 37.453 8.952 -61.462 1.00 97.25 188 ASP A N 1
ATOM 1538 C CA . ASP A 1 188 ? 37.064 10.082 -62.323 1.00 97.25 188 ASP A CA 1
ATOM 1539 C C . ASP A 1 188 ? 38.253 10.982 -62.698 1.00 97.25 188 ASP A C 1
ATOM 1541 O O . ASP A 1 188 ? 38.253 11.663 -63.728 1.00 97.25 188 ASP A O 1
ATOM 1545 N N . LYS A 1 189 ? 39.273 11.053 -61.836 1.00 96.69 189 LYS A N 1
ATOM 1546 C CA . LYS A 1 189 ? 40.519 11.762 -62.136 1.00 96.69 189 LYS A CA 1
ATOM 1547 C C . LYS A 1 189 ? 41.353 10.983 -63.157 1.00 96.69 189 LYS A C 1
ATOM 1549 O O . LYS A 1 189 ? 41.768 11.575 -64.148 1.00 96.69 189 LYS A O 1
ATOM 1554 N N . ILE A 1 190 ? 41.527 9.676 -62.950 1.00 96.88 190 ILE A N 1
ATOM 1555 C CA . ILE A 1 190 ? 42.274 8.794 -63.861 1.00 96.88 190 ILE A CA 1
ATOM 1556 C C . ILE A 1 190 ? 41.628 8.770 -65.254 1.00 96.88 190 ILE A C 1
ATOM 1558 O O . ILE A 1 190 ? 42.323 8.983 -66.243 1.00 96.88 190 ILE A O 1
ATOM 1562 N N . ASP A 1 191 ? 40.305 8.601 -65.347 1.00 96.75 191 ASP A N 1
ATOM 1563 C CA . ASP A 1 191 ? 39.587 8.561 -66.631 1.00 96.75 191 ASP A CA 1
ATOM 1564 C C . ASP A 1 191 ? 39.692 9.900 -67.390 1.00 96.75 191 ASP A C 1
ATOM 1566 O O . ASP A 1 191 ? 39.787 9.932 -68.622 1.00 96.75 191 ASP A O 1
ATOM 1570 N N . ARG A 1 192 ? 39.723 11.034 -66.672 1.00 95.88 192 ARG A N 1
ATOM 1571 C CA . ARG A 1 192 ? 39.964 12.358 -67.274 1.00 95.88 192 ARG A CA 1
ATOM 1572 C C . ARG A 1 192 ? 41.391 12.518 -67.784 1.00 95.88 192 ARG A C 1
ATOM 1574 O O . ARG A 1 192 ? 41.574 13.092 -68.858 1.00 95.88 192 ARG A O 1
ATOM 1581 N N . ASP A 1 193 ? 42.382 12.042 -67.040 1.00 96.38 193 ASP A N 1
ATOM 1582 C CA . ASP A 1 193 ? 43.784 12.128 -67.450 1.00 96.38 193 ASP A CA 1
ATOM 1583 C C . ASP A 1 193 ? 44.077 11.187 -68.636 1.00 96.38 193 ASP A C 1
ATOM 1585 O O . ASP A 1 193 ? 44.686 11.626 -69.612 1.00 96.38 193 ASP A O 1
ATOM 1589 N N . LEU A 1 194 ? 43.513 9.974 -68.653 1.00 96.12 194 LEU A N 1
ATOM 1590 C CA . LEU A 1 194 ? 43.616 9.040 -69.783 1.00 96.12 194 LEU A CA 1
ATOM 1591 C C . LEU A 1 194 ? 42.980 9.603 -71.067 1.00 96.12 194 LEU A C 1
ATOM 1593 O O . LEU A 1 194 ? 43.573 9.545 -72.144 1.00 96.12 194 LEU A O 1
ATOM 1597 N N . ASN A 1 195 ? 41.792 10.211 -70.967 1.00 95.62 195 ASN A N 1
ATOM 1598 C CA . ASN A 1 195 ? 41.147 10.863 -72.114 1.00 95.62 195 ASN A CA 1
ATOM 1599 C C . ASN A 1 195 ? 41.964 12.050 -72.657 1.00 95.62 195 ASN A C 1
ATOM 1601 O O . ASN A 1 195 ? 41.947 12.317 -73.861 1.00 95.62 195 ASN A O 1
ATOM 1605 N N . ARG A 1 196 ? 42.695 12.770 -71.793 1.00 93.75 196 ARG A N 1
ATOM 1606 C CA . ARG A 1 196 ? 43.611 13.838 -72.226 1.00 93.75 196 ARG A CA 1
ATOM 1607 C C . ARG A 1 196 ? 44.807 13.280 -72.992 1.00 93.75 196 ARG A C 1
ATOM 1609 O O . ARG A 1 196 ? 45.206 13.904 -73.971 1.00 93.75 196 ARG A O 1
ATOM 1616 N N . GLU A 1 197 ? 45.368 12.151 -72.569 1.00 94.56 197 GLU A N 1
ATOM 1617 C CA . GLU A 1 197 ? 46.472 11.486 -73.275 1.00 94.56 197 GLU A CA 1
ATOM 1618 C C . GLU A 1 197 ? 46.028 10.959 -74.645 1.00 94.56 197 GLU A C 1
ATOM 1620 O O . GLU A 1 197 ? 46.646 11.298 -75.653 1.00 94.56 197 GLU A O 1
ATOM 1625 N N . LEU A 1 198 ? 44.886 10.266 -74.711 1.00 93.62 198 LEU A N 1
ATOM 1626 C CA . LEU A 1 198 ? 44.338 9.740 -75.967 1.00 93.62 198 LEU A CA 1
ATOM 1627 C C . LEU A 1 198 ? 44.098 10.843 -77.016 1.00 93.62 198 LEU A C 1
ATOM 1629 O O . LEU A 1 198 ? 44.350 10.655 -78.207 1.00 93.62 198 LEU A O 1
ATOM 1633 N N . ASN A 1 199 ? 43.621 12.015 -76.582 1.00 93.62 199 ASN A N 1
ATOM 1634 C CA . ASN A 1 199 ? 43.413 13.156 -77.474 1.00 93.62 199 ASN A CA 1
ATOM 1635 C C . ASN A 1 199 ? 44.730 13.774 -77.971 1.00 93.62 199 ASN A C 1
ATOM 1637 O O . ASN A 1 199 ? 44.767 14.247 -79.105 1.00 93.62 199 ASN A O 1
ATOM 1641 N N . ARG A 1 200 ? 45.813 13.745 -77.177 1.00 92.00 200 ARG A N 1
ATOM 1642 C CA . ARG A 1 200 ? 47.143 14.184 -77.647 1.00 92.00 200 ARG A CA 1
ATOM 1643 C C . ARG A 1 200 ? 47.699 13.250 -78.717 1.00 92.00 200 ARG A C 1
ATOM 1645 O O . ARG A 1 200 ? 48.301 13.728 -79.677 1.00 92.00 200 ARG A O 1
ATOM 1652 N N . ASP A 1 201 ? 47.490 11.946 -78.572 1.00 92.31 201 ASP A N 1
ATOM 1653 C CA . ASP A 1 201 ? 47.985 10.971 -79.546 1.00 92.31 201 ASP A CA 1
ATOM 1654 C C . ASP A 1 201 ? 47.233 11.059 -80.878 1.00 92.31 201 ASP A C 1
ATOM 1656 O O . ASP A 1 201 ? 47.864 11.006 -81.932 1.00 92.31 201 ASP A O 1
ATOM 1660 N N . LYS A 1 202 ? 45.914 11.309 -80.859 1.00 91.25 202 LYS A N 1
ATOM 1661 C CA . LYS A 1 202 ? 45.141 11.565 -82.090 1.00 91.25 202 LYS A CA 1
ATOM 1662 C C . LYS A 1 202 ? 45.680 12.754 -82.887 1.00 91.25 202 LYS A C 1
ATOM 1664 O O . LYS A 1 202 ? 45.865 12.631 -84.090 1.00 91.25 202 LYS A O 1
ATOM 1669 N N . THR A 1 203 ? 46.015 13.861 -82.222 1.00 89.69 203 THR A N 1
ATOM 1670 C CA . THR A 1 203 ? 46.568 15.054 -82.892 1.00 89.69 203 THR A CA 1
ATOM 1671 C C . THR A 1 203 ? 47.974 14.876 -83.474 1.00 89.69 203 THR A C 1
ATOM 1673 O O . THR A 1 203 ? 48.459 15.779 -84.140 1.00 89.69 203 THR A O 1
ATOM 1676 N N . ARG A 1 204 ? 48.666 13.759 -83.204 1.00 85.69 204 ARG A N 1
ATOM 1677 C CA . ARG A 1 204 ? 49.999 13.477 -83.771 1.00 85.69 204 ARG A CA 1
ATOM 1678 C C . ARG A 1 204 ? 49.962 12.652 -85.059 1.00 85.69 204 ARG A C 1
ATOM 1680 O O . ARG A 1 204 ? 51.005 12.506 -85.688 1.00 85.69 204 ARG A O 1
ATOM 1687 N N . ILE A 1 205 ? 48.820 12.051 -85.388 1.00 84.62 205 ILE A N 1
ATOM 1688 C CA . ILE A 1 205 ? 48.669 11.132 -86.530 1.00 84.62 205 ILE A CA 1
ATOM 1689 C C . ILE A 1 205 ? 48.024 11.840 -87.738 1.00 84.62 205 ILE A C 1
ATOM 1691 O O . ILE A 1 205 ? 48.140 11.350 -88.859 1.00 84.62 205 ILE A O 1
ATOM 1695 N N . GLU A 1 206 ? 47.386 12.990 -87.514 1.00 71.00 206 GLU A N 1
ATOM 1696 C CA . GLU A 1 206 ? 46.908 13.918 -88.552 1.00 71.00 206 GLU A CA 1
ATOM 1697 C C . GLU A 1 206 ? 48.000 14.917 -88.955 1.00 71.00 206 GLU A C 1
ATOM 1699 O O . GLU A 1 206 ? 48.101 15.202 -90.170 1.00 71.00 206 GLU A O 1
#

Radius of gyration: 38.19 Å; chains: 1; bounding box: 75×43×120 Å

pLDDT: mean 79.75, std 14.49, range [47.34, 97.5]